Protein AF-A0A936AYU1-F1 (afdb_monomer)

Mean predicted aligned error: 20.22 Å

Foldseek 3Di:
DPPPPVVVVVVVVVVVVVVVVVVVVVVVVVVVVVVVVVVVVVVVVVVVVVVVVVVVVVVVVVVVVVVVVVVVVVVVVVVVVVVVVVVVVVVVVVVVVVVVVVPPDDDDDDDDDDDDDDDDDDDDDDDDDDDDDDDPDDQPPPDPAADDLPLAPPCDPVLQVLCVVVVNRALVSLLPDDPVVSCVSRVDDPVDDDDSVSSNVQSVLCSNCVLLPPQNLSVQPLDTSQLSVLCVVVVNRHLVSLLPDDPVVSVVSDDDPDPVSDDSVSSNVVSVVVVD

Structure (mmCIF, N/CA/C/O backbone):
data_AF-A0A936AYU1-F1
#
_entry.id   AF-A0A936AYU1-F1
#
loop_
_atom_site.group_PDB
_atom_site.id
_atom_site.type_symbol
_atom_site.label_atom_id
_atom_site.label_alt_id
_atom_site.label_comp_id
_atom_site.label_asym_id
_atom_site.label_entity_id
_atom_site.label_seq_id
_atom_site.pdbx_PDB_ins_code
_atom_site.Cartn_x
_atom_site.Cartn_y
_atom_site.Cartn_z
_atom_site.occupancy
_atom_site.B_iso_or_equiv
_atom_site.auth_seq_id
_atom_site.auth_comp_id
_atom_site.auth_asym_id
_atom_site.auth_atom_id
_atom_site.pdbx_PDB_model_num
ATOM 1 N N . MET A 1 1 ? 71.208 -7.125 -72.034 1.00 50.97 1 MET A N 1
ATOM 2 C CA . MET A 1 1 ? 70.791 -6.034 -71.130 1.00 50.97 1 MET A CA 1
ATOM 3 C C . MET A 1 1 ? 69.384 -6.343 -70.598 1.00 50.97 1 MET A C 1
ATOM 5 O O . MET A 1 1 ? 68.463 -5.585 -70.841 1.00 50.97 1 MET A O 1
ATOM 9 N N . ASN A 1 2 ? 69.196 -7.500 -69.935 1.00 55.00 2 ASN A N 1
ATOM 10 C CA . ASN A 1 2 ? 67.860 -8.035 -69.581 1.00 55.00 2 ASN A CA 1
ATOM 11 C C . ASN A 1 2 ? 67.685 -8.272 -68.066 1.00 55.00 2 ASN A C 1
ATOM 13 O O . ASN A 1 2 ? 66.661 -8.799 -67.644 1.00 55.00 2 ASN A O 1
ATOM 17 N N . PHE A 1 3 ? 68.682 -7.911 -67.250 1.00 54.81 3 PHE A N 1
ATOM 18 C CA . PHE A 1 3 ? 68.669 -8.143 -65.801 1.00 54.81 3 PHE A CA 1
ATOM 19 C C . PHE A 1 3 ? 67.906 -7.063 -65.011 1.00 54.81 3 PHE A C 1
ATOM 21 O O . PHE A 1 3 ? 67.448 -7.337 -63.906 1.00 54.81 3 PHE A O 1
ATOM 28 N N . ASP A 1 4 ? 67.696 -5.873 -65.582 1.00 62.50 4 ASP A N 1
ATOM 29 C CA . ASP A 1 4 ? 67.059 -4.755 -64.870 1.00 62.50 4 ASP A CA 1
ATOM 30 C C . ASP A 1 4 ? 65.535 -4.878 -64.746 1.00 62.50 4 ASP A C 1
ATOM 32 O O . ASP A 1 4 ? 64.972 -4.557 -63.702 1.00 62.50 4 ASP A O 1
ATOM 36 N N . LEU A 1 5 ? 64.840 -5.395 -65.766 1.00 58.84 5 LEU A N 1
ATOM 37 C CA . LEU A 1 5 ? 63.371 -5.416 -65.764 1.00 58.84 5 LEU A CA 1
ATOM 38 C C . LEU A 1 5 ? 62.795 -6.455 -64.784 1.00 58.84 5 LEU A C 1
ATOM 40 O O . LEU A 1 5 ? 61.779 -6.203 -64.143 1.00 58.84 5 LEU A O 1
ATOM 44 N N . VAL A 1 6 ? 63.457 -7.609 -64.639 1.00 61.44 6 VAL A N 1
ATOM 45 C CA . VAL A 1 6 ? 63.023 -8.692 -63.737 1.00 61.44 6 VAL A CA 1
ATOM 46 C C . VAL A 1 6 ? 63.316 -8.347 -62.272 1.00 61.44 6 VAL A C 1
ATOM 48 O O . VAL A 1 6 ? 62.468 -8.588 -61.413 1.00 61.44 6 VAL A O 1
ATOM 51 N N . SER A 1 7 ? 64.459 -7.712 -61.983 1.00 65.31 7 SER A N 1
ATOM 52 C CA . SER A 1 7 ? 64.781 -7.206 -60.638 1.00 65.31 7 SER A CA 1
ATOM 53 C C . SER A 1 7 ? 63.845 -6.077 -60.199 1.00 65.31 7 SER A C 1
ATOM 55 O O . SER A 1 7 ? 63.426 -6.048 -59.042 1.00 65.31 7 SER A O 1
ATOM 57 N N . LEU A 1 8 ? 63.448 -5.189 -61.118 1.00 61.31 8 LEU A N 1
ATOM 58 C CA . LEU A 1 8 ? 62.481 -4.122 -60.843 1.00 61.31 8 LEU A CA 1
ATOM 59 C C . LEU A 1 8 ? 61.082 -4.681 -60.510 1.00 61.31 8 LEU A C 1
ATOM 61 O O . LEU A 1 8 ? 60.430 -4.215 -59.577 1.00 61.31 8 LEU A O 1
ATOM 65 N N . LEU A 1 9 ? 60.639 -5.719 -61.230 1.00 61.41 9 LEU A N 1
ATOM 66 C CA . LEU A 1 9 ? 59.344 -6.380 -61.011 1.00 61.41 9 LEU A CA 1
ATOM 67 C C . LEU A 1 9 ? 59.313 -7.197 -59.704 1.00 61.41 9 LEU A C 1
ATOM 69 O O . LEU A 1 9 ? 58.321 -7.155 -58.975 1.00 61.41 9 LEU A O 1
ATOM 73 N N . MET A 1 10 ? 60.415 -7.874 -59.360 1.00 68.69 10 MET A N 1
ATOM 74 C CA . MET A 1 10 ? 60.600 -8.554 -58.066 1.00 68.69 10 MET A CA 1
ATOM 75 C C . MET A 1 10 ? 60.639 -7.565 -56.882 1.00 68.69 10 MET A C 1
ATOM 77 O O . MET A 1 10 ? 60.040 -7.824 -55.833 1.00 68.69 10 MET A O 1
ATOM 81 N N . GLY A 1 11 ? 61.285 -6.405 -57.046 1.00 67.88 11 GLY A N 1
ATOM 82 C CA . GLY A 1 11 ? 61.324 -5.343 -56.032 1.00 67.88 11 GLY A CA 1
ATOM 83 C C . GLY A 1 11 ? 59.953 -4.710 -55.763 1.00 67.88 11 GLY A C 1
ATOM 84 O O . GLY A 1 11 ? 59.590 -4.462 -54.614 1.00 67.88 11 GLY A O 1
ATOM 85 N N . LEU A 1 12 ? 59.140 -4.519 -56.807 1.00 71.44 12 LEU A N 1
ATOM 86 C CA . LEU A 1 12 ? 57.765 -4.025 -56.665 1.00 71.44 12 LEU A CA 1
ATOM 87 C C . LEU A 1 12 ? 56.849 -5.037 -55.958 1.00 71.44 12 LEU A C 1
ATOM 89 O O . LEU A 1 12 ? 56.082 -4.652 -55.075 1.00 71.44 12 LEU A O 1
ATOM 93 N N . GLY A 1 13 ? 56.954 -6.330 -56.286 1.00 75.62 13 GLY A N 1
ATOM 94 C CA . GLY A 1 13 ? 56.153 -7.383 -55.644 1.00 75.62 13 GLY A CA 1
ATOM 95 C C . GLY A 1 13 ? 56.440 -7.538 -54.147 1.00 75.62 13 GLY A C 1
ATOM 96 O O . GLY A 1 13 ? 55.520 -7.661 -53.337 1.00 75.62 13 GLY A O 1
ATOM 97 N N . THR A 1 14 ? 57.715 -7.465 -53.761 1.00 75.88 14 THR A N 1
ATOM 98 C CA . THR A 1 14 ? 58.137 -7.510 -52.351 1.00 75.88 14 THR A CA 1
ATOM 99 C C . THR A 1 14 ? 57.714 -6.259 -51.578 1.00 75.88 14 THR A C 1
ATOM 101 O O . THR A 1 14 ? 57.231 -6.381 -50.452 1.00 75.88 14 THR A O 1
ATOM 104 N N . GLY A 1 15 ? 57.784 -5.073 -52.192 1.00 78.81 15 GLY A N 1
ATOM 105 C CA . GLY A 1 15 ? 57.279 -3.828 -51.603 1.00 78.81 15 GLY A CA 1
ATOM 106 C C . GLY A 1 15 ? 55.777 -3.862 -51.296 1.00 78.81 15 GLY A C 1
ATOM 107 O O . GLY A 1 15 ? 55.367 -3.494 -50.195 1.00 78.81 15 GLY A O 1
ATOM 108 N N . VAL A 1 16 ? 54.954 -4.371 -52.221 1.00 82.44 16 VAL A N 1
ATOM 109 C CA . VAL A 1 16 ? 53.498 -4.517 -52.017 1.00 82.44 16 VAL A CA 1
ATOM 110 C C . VAL A 1 16 ? 53.182 -5.519 -50.903 1.00 82.44 16 VAL A C 1
ATOM 112 O O . VAL A 1 16 ? 52.290 -5.277 -50.090 1.00 82.44 16 VAL A O 1
ATOM 115 N N . LEU A 1 17 ? 53.935 -6.619 -50.815 1.00 81.31 17 LEU A N 1
ATOM 116 C CA . LEU A 1 17 ? 53.738 -7.638 -49.783 1.00 81.31 17 LEU A CA 1
ATOM 117 C C . LEU A 1 17 ? 54.108 -7.115 -48.386 1.00 81.31 17 LEU A C 1
ATOM 119 O O . LEU A 1 17 ? 53.362 -7.328 -47.433 1.00 81.31 17 LEU A O 1
ATOM 123 N N . ILE A 1 18 ? 55.200 -6.351 -48.275 1.00 84.06 18 ILE A N 1
ATOM 124 C CA . ILE A 1 18 ? 55.574 -5.648 -47.039 1.00 84.06 18 ILE A CA 1
ATOM 125 C C . ILE A 1 18 ? 54.495 -4.630 -46.657 1.00 84.06 18 ILE A C 1
ATOM 127 O O . ILE A 1 18 ? 54.112 -4.562 -45.490 1.00 84.06 18 ILE A O 1
ATOM 131 N N . MET A 1 19 ? 53.947 -3.879 -47.620 1.00 83.19 19 MET A N 1
ATOM 132 C CA . MET A 1 19 ? 52.880 -2.915 -47.343 1.00 83.19 19 MET A CA 1
ATOM 133 C C . MET A 1 19 ? 51.590 -3.595 -46.866 1.00 83.19 19 MET A C 1
ATOM 135 O O . MET A 1 19 ? 50.966 -3.108 -45.929 1.00 83.19 19 MET A O 1
ATOM 139 N N . LEU A 1 20 ? 51.217 -4.742 -47.443 1.00 82.88 20 LEU A N 1
ATOM 140 C CA . LEU A 1 20 ? 50.081 -5.550 -46.984 1.00 82.88 20 LEU A CA 1
ATOM 141 C C . LEU A 1 20 ? 50.303 -6.111 -45.574 1.00 82.88 20 LEU A C 1
ATOM 143 O O . LEU A 1 20 ? 49.387 -6.084 -44.752 1.00 82.88 20 LEU A O 1
ATOM 147 N N . VAL A 1 21 ? 51.512 -6.575 -45.254 1.00 84.25 21 VAL A N 1
ATOM 148 C CA . VAL A 1 21 ? 51.860 -7.035 -43.899 1.00 84.25 21 VAL A CA 1
ATOM 149 C C . VAL A 1 21 ? 51.824 -5.878 -42.898 1.00 84.25 21 VAL A C 1
ATOM 151 O O . VAL A 1 21 ? 51.235 -6.017 -41.831 1.00 84.25 21 VAL A O 1
ATOM 154 N N . LEU A 1 22 ? 52.370 -4.709 -43.240 1.00 81.38 22 LEU A N 1
ATOM 155 C CA . LEU A 1 22 ? 52.315 -3.518 -42.384 1.00 81.38 22 LEU A CA 1
ATOM 156 C C . LEU A 1 22 ? 50.883 -3.000 -42.216 1.00 81.38 22 LEU A C 1
ATOM 158 O O . LEU A 1 22 ? 50.500 -2.605 -41.117 1.00 81.38 22 LEU A O 1
ATOM 162 N N . PHE A 1 23 ? 50.073 -3.044 -43.274 1.00 82.56 23 PHE A N 1
ATOM 163 C CA . PHE A 1 23 ? 48.669 -2.644 -43.237 1.00 82.56 23 PHE A CA 1
ATOM 164 C C . PHE A 1 23 ? 47.829 -3.598 -42.381 1.00 82.56 23 PHE A C 1
ATOM 166 O O . PHE A 1 23 ? 47.050 -3.147 -41.545 1.00 82.56 23 PHE A O 1
ATOM 173 N N . THR A 1 24 ? 48.012 -4.914 -42.523 1.00 82.50 24 THR A N 1
ATOM 174 C CA . THR A 1 24 ? 47.323 -5.907 -41.679 1.00 82.50 24 THR A CA 1
ATOM 175 C C . THR A 1 24 ? 47.809 -5.876 -40.228 1.00 82.50 24 THR A C 1
ATOM 177 O O . THR A 1 24 ? 46.995 -6.007 -39.314 1.00 82.50 24 THR A O 1
ATOM 180 N N . TRP A 1 25 ? 49.096 -5.613 -39.989 1.00 79.94 25 TRP A N 1
ATOM 181 C CA . TRP A 1 25 ? 49.652 -5.405 -38.650 1.00 79.94 25 TRP A CA 1
ATOM 182 C C . TRP A 1 25 ? 49.102 -4.132 -37.989 1.00 79.94 25 TRP A C 1
ATOM 184 O O . TRP A 1 25 ? 48.643 -4.180 -36.847 1.00 79.94 25 TRP A O 1
ATOM 194 N N . SER A 1 26 ? 49.054 -3.020 -38.728 1.00 84.56 26 SER A N 1
ATOM 195 C CA . SER A 1 26 ? 48.487 -1.743 -38.277 1.00 84.56 26 SER A CA 1
ATOM 196 C C . SER A 1 26 ? 46.992 -1.864 -37.967 1.00 84.56 26 SER A C 1
ATOM 198 O O . SER A 1 26 ? 46.552 -1.506 -36.874 1.00 84.56 26 SER A O 1
ATOM 200 N N . ARG A 1 27 ? 46.214 -2.466 -38.875 1.00 80.62 27 ARG A N 1
ATOM 201 C CA . ARG A 1 27 ? 44.775 -2.698 -38.692 1.00 80.62 27 ARG A CA 1
ATOM 202 C C . ARG A 1 27 ? 44.486 -3.651 -37.527 1.00 80.62 27 ARG A C 1
ATOM 204 O O . ARG A 1 27 ? 43.567 -3.411 -36.751 1.00 80.62 27 ARG A O 1
ATOM 211 N N . GLY A 1 28 ? 45.308 -4.686 -37.346 1.00 82.38 28 GLY A N 1
ATOM 212 C CA . GLY A 1 28 ? 45.242 -5.573 -36.183 1.00 82.38 28 GLY A CA 1
ATOM 213 C C . GLY A 1 28 ? 45.562 -4.869 -34.858 1.00 82.38 28 GLY A C 1
ATOM 214 O O . GLY A 1 28 ? 44.970 -5.202 -33.834 1.00 82.38 28 GLY A O 1
ATOM 215 N N . GLY A 1 29 ? 46.458 -3.877 -34.865 1.00 84.31 29 GLY A N 1
ATOM 216 C CA . GLY A 1 29 ? 46.758 -3.038 -33.702 1.00 84.31 29 GLY A CA 1
ATOM 217 C C . GLY A 1 29 ? 45.565 -2.193 -33.247 1.00 84.31 29 GLY A C 1
ATOM 218 O O . GLY A 1 29 ? 45.266 -2.162 -32.055 1.00 84.31 29 GLY A O 1
ATOM 219 N N . ILE A 1 30 ? 44.838 -1.590 -34.193 1.00 82.31 30 ILE A N 1
ATOM 220 C CA . ILE A 1 30 ? 43.638 -0.782 -33.912 1.00 82.31 30 ILE A CA 1
ATOM 221 C C . ILE A 1 30 ? 42.546 -1.644 -33.264 1.00 82.31 30 ILE A C 1
ATOM 223 O O . ILE A 1 30 ? 42.049 -1.306 -32.193 1.00 82.31 30 ILE A O 1
ATOM 227 N N . HIS A 1 31 ? 42.253 -2.820 -33.827 1.00 82.38 31 HIS A N 1
ATOM 228 C CA . HIS A 1 31 ? 41.257 -3.732 -33.252 1.00 82.38 31 HIS A CA 1
ATOM 229 C C . HIS A 1 31 ? 41.651 -4.278 -31.871 1.00 82.38 31 HIS A C 1
ATOM 231 O O . HIS A 1 31 ? 40.791 -4.524 -31.026 1.00 82.38 31 HIS A O 1
ATOM 237 N N . ARG A 1 32 ? 42.952 -4.464 -31.603 1.00 85.56 32 ARG A N 1
ATOM 238 C CA . ARG A 1 32 ? 43.433 -4.837 -30.262 1.00 85.56 32 ARG A CA 1
ATOM 239 C C . ARG A 1 32 ? 43.224 -3.709 -29.254 1.00 85.56 32 ARG A C 1
ATOM 241 O O . ARG A 1 32 ? 42.843 -4.009 -28.126 1.00 85.56 32 ARG A O 1
ATOM 248 N N . ALA A 1 33 ? 43.432 -2.455 -29.656 1.00 87.25 33 ALA A N 1
ATOM 249 C CA . ALA A 1 33 ? 43.183 -1.290 -28.809 1.00 87.25 33 ALA A CA 1
ATOM 250 C C . ALA A 1 33 ? 41.685 -1.128 -28.496 1.00 87.25 33 ALA A C 1
ATOM 252 O O . ALA A 1 33 ? 41.320 -0.984 -27.333 1.00 87.25 33 ALA A O 1
ATOM 253 N N . GLU A 1 34 ? 40.810 -1.265 -29.497 1.00 90.19 34 GLU A N 1
ATOM 254 C CA . GLU A 1 34 ? 39.349 -1.267 -29.310 1.00 90.19 34 GLU A CA 1
ATOM 255 C C . GLU A 1 34 ? 38.899 -2.398 -28.371 1.00 90.19 34 GLU A C 1
ATOM 257 O O . GLU A 1 34 ? 38.141 -2.177 -27.428 1.00 90.19 34 GLU A O 1
ATOM 262 N N . ALA A 1 35 ? 39.426 -3.612 -28.560 1.00 89.75 35 ALA A N 1
ATOM 263 C CA . ALA A 1 35 ? 39.117 -4.748 -27.694 1.00 89.75 35 ALA A CA 1
ATOM 264 C C . ALA A 1 35 ? 39.676 -4.595 -26.267 1.00 89.75 35 ALA A C 1
ATOM 266 O O . ALA A 1 35 ? 39.177 -5.235 -25.343 1.00 89.75 35 ALA A O 1
ATOM 267 N N . GLN A 1 36 ? 40.736 -3.809 -26.064 1.00 92.81 36 GLN A N 1
ATOM 268 C CA . GLN A 1 36 ? 41.223 -3.451 -24.729 1.00 92.81 36 GLN A CA 1
ATOM 269 C C . GLN A 1 36 ? 40.338 -2.382 -24.085 1.00 92.81 36 GLN A C 1
ATOM 271 O O . GLN A 1 36 ? 40.002 -2.523 -22.912 1.00 92.81 36 GLN A O 1
ATOM 276 N N . ALA A 1 37 ? 39.901 -1.380 -24.851 1.00 92.81 37 ALA A N 1
ATOM 277 C CA . ALA A 1 37 ? 38.990 -0.340 -24.381 1.00 92.81 37 ALA A CA 1
ATOM 278 C C . ALA A 1 37 ? 37.644 -0.930 -23.933 1.00 92.81 37 ALA A C 1
ATOM 280 O O . ALA A 1 37 ? 37.240 -0.724 -22.792 1.00 92.81 37 ALA A O 1
ATOM 281 N N . LEU A 1 38 ? 37.017 -1.769 -24.767 1.00 93.38 38 LEU A N 1
ATOM 282 C CA . LEU A 1 38 ? 35.758 -2.448 -24.433 1.00 93.38 38 LEU A CA 1
ATOM 283 C C . LEU A 1 38 ? 35.891 -3.374 -23.216 1.00 93.38 38 LEU A C 1
ATOM 285 O O . LEU A 1 38 ? 34.980 -3.462 -22.395 1.00 93.38 38 LEU A O 1
ATOM 289 N N . ARG A 1 39 ? 37.032 -4.060 -23.058 1.00 94.88 39 ARG A N 1
ATOM 290 C CA . ARG A 1 39 ? 37.307 -4.850 -21.845 1.00 94.88 39 ARG A CA 1
ATOM 291 C C . ARG A 1 39 ? 37.451 -3.965 -20.608 1.00 94.88 39 ARG A C 1
ATOM 293 O O . ARG A 1 39 ? 37.003 -4.368 -19.540 1.00 94.88 39 ARG A O 1
ATOM 300 N N . GLY A 1 40 ? 38.057 -2.788 -20.751 1.00 95.00 40 GLY A N 1
ATOM 301 C CA . GLY A 1 40 ? 38.151 -1.790 -19.688 1.00 95.00 40 GLY A CA 1
ATOM 302 C C . GLY A 1 40 ? 36.778 -1.276 -19.259 1.00 95.00 40 GLY A C 1
ATOM 303 O O . GLY A 1 40 ? 36.480 -1.270 -18.067 1.00 95.00 40 GLY A O 1
ATOM 304 N N . GLU A 1 41 ? 35.914 -0.930 -20.215 1.00 95.88 41 GLU A N 1
ATOM 305 C CA . GLU A 1 41 ? 34.531 -0.523 -19.939 1.00 95.88 41 GLU A CA 1
ATOM 306 C C . GLU A 1 41 ? 33.728 -1.645 -19.273 1.00 95.88 41 GLU A C 1
ATOM 308 O O . GLU A 1 41 ? 33.065 -1.407 -18.265 1.00 95.88 41 GLU A O 1
ATOM 313 N N . LEU A 1 42 ? 33.838 -2.886 -19.766 1.00 94.81 42 LEU A N 1
ATOM 314 C CA . LEU A 1 42 ? 33.174 -4.037 -19.152 1.00 94.81 42 LEU A CA 1
ATOM 315 C C . LEU A 1 42 ? 33.641 -4.252 -17.706 1.00 94.81 42 LEU A C 1
ATOM 317 O O . LEU A 1 42 ? 32.813 -4.470 -16.825 1.00 94.81 42 LEU A O 1
ATOM 321 N N . ALA A 1 43 ? 34.948 -4.158 -17.447 1.00 96.25 43 ALA A N 1
ATOM 322 C CA . ALA A 1 43 ? 35.500 -4.274 -16.100 1.00 96.25 43 ALA A CA 1
ATOM 323 C C . ALA A 1 43 ? 35.007 -3.143 -15.180 1.00 96.25 43 ALA A C 1
ATOM 325 O O . ALA A 1 43 ? 34.662 -3.400 -14.028 1.00 96.25 43 ALA A O 1
ATOM 326 N N . ALA A 1 44 ? 34.910 -1.909 -15.686 1.00 95.44 44 ALA A N 1
ATOM 327 C CA . ALA A 1 44 ? 34.380 -0.773 -14.933 1.00 95.44 44 ALA A CA 1
ATOM 328 C C . ALA A 1 44 ? 32.888 -0.949 -14.596 1.00 95.44 44 ALA A C 1
ATOM 330 O O . ALA A 1 44 ? 32.477 -0.719 -13.457 1.00 95.44 44 ALA A O 1
ATOM 331 N N . VAL A 1 45 ? 32.081 -1.418 -15.553 1.00 96.69 45 VAL A N 1
ATOM 332 C CA . VAL A 1 45 ? 30.659 -1.727 -15.333 1.00 96.69 45 VAL A CA 1
ATOM 333 C C . VAL A 1 45 ? 30.499 -2.861 -14.322 1.00 96.69 45 VAL A C 1
ATOM 335 O O . VAL A 1 45 ? 29.675 -2.754 -13.415 1.00 96.69 45 VAL A O 1
ATOM 338 N N . GLN A 1 46 ? 31.307 -3.920 -14.420 1.00 96.44 46 GLN A N 1
ATOM 339 C CA . GLN A 1 46 ? 31.295 -5.025 -13.458 1.00 96.44 46 GLN A CA 1
ATOM 340 C C . GLN A 1 46 ? 31.691 -4.570 -12.051 1.00 96.44 46 GLN A C 1
ATOM 342 O O . GLN A 1 46 ? 31.039 -4.960 -11.085 1.00 96.44 46 GLN A O 1
ATOM 347 N N . ALA A 1 47 ? 32.703 -3.709 -11.924 1.00 96.31 47 ALA 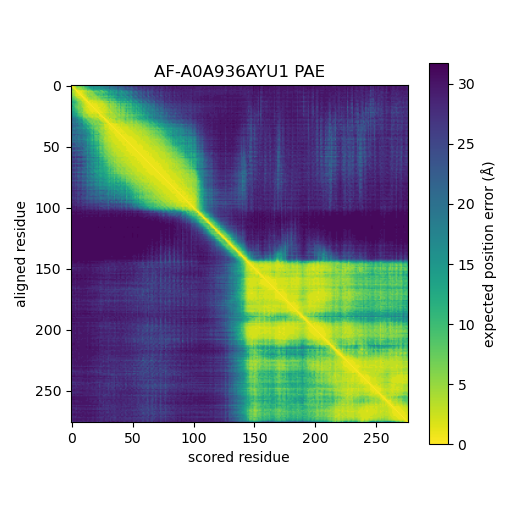A N 1
ATOM 348 C CA . ALA A 1 47 ? 33.097 -3.134 -10.642 1.00 96.31 47 ALA A CA 1
ATOM 349 C C . ALA A 1 47 ? 31.975 -2.273 -10.038 1.00 96.31 47 ALA A C 1
ATOM 351 O O . ALA A 1 47 ? 31.655 -2.422 -8.860 1.00 96.31 47 ALA A O 1
ATOM 352 N N . SER A 1 48 ? 31.317 -1.435 -10.849 1.00 96.62 48 SER A N 1
ATOM 353 C CA . SER A 1 48 ? 30.165 -0.641 -10.404 1.00 96.62 48 SER A CA 1
ATOM 354 C C . SER A 1 48 ? 28.987 -1.522 -9.977 1.00 96.62 48 SER A C 1
ATOM 356 O O . SER A 1 48 ? 28.363 -1.262 -8.949 1.00 96.62 48 SER A O 1
ATOM 358 N N . ALA A 1 49 ? 28.696 -2.592 -10.721 1.00 93.50 49 ALA A N 1
ATOM 359 C CA . ALA A 1 49 ? 27.651 -3.546 -10.365 1.00 93.50 49 ALA A CA 1
ATOM 360 C C . ALA A 1 49 ? 27.973 -4.282 -9.054 1.00 93.50 49 ALA A C 1
ATOM 362 O O . ALA A 1 49 ? 27.107 -4.396 -8.189 1.00 93.50 49 ALA A O 1
ATOM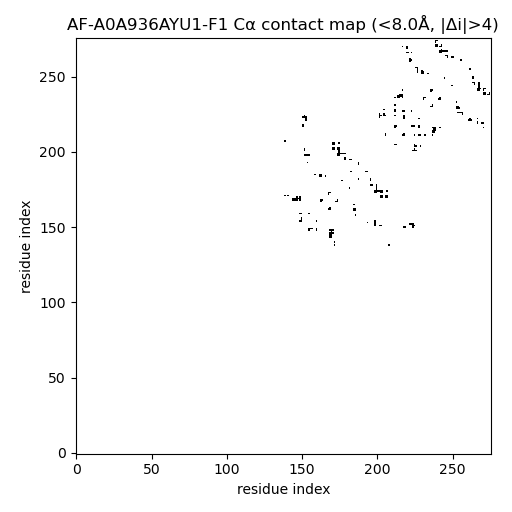 363 N N . ALA A 1 50 ? 29.222 -4.718 -8.867 1.00 95.81 50 ALA A N 1
ATOM 364 C CA . ALA A 1 50 ? 29.674 -5.350 -7.630 1.00 95.81 50 ALA A CA 1
ATOM 365 C C . ALA A 1 50 ? 29.588 -4.393 -6.431 1.00 95.81 50 ALA A C 1
ATOM 367 O O . ALA A 1 50 ? 29.147 -4.799 -5.356 1.00 95.81 50 ALA A O 1
ATOM 368 N N . GLN A 1 51 ? 29.941 -3.118 -6.620 1.00 96.88 51 GLN A N 1
ATOM 369 C CA . GLN A 1 51 ? 29.798 -2.093 -5.588 1.00 96.88 51 GLN A CA 1
ATOM 370 C C . GLN A 1 51 ? 28.328 -1.885 -5.208 1.00 96.88 51 GLN A C 1
ATOM 372 O O . GLN A 1 51 ? 27.993 -1.953 -4.028 1.00 96.88 51 GLN A O 1
ATOM 377 N N . LYS A 1 52 ? 27.435 -1.714 -6.191 1.00 94.25 52 LYS A N 1
ATOM 378 C CA . LYS A 1 52 ? 25.990 -1.587 -5.937 1.00 94.25 52 LYS A CA 1
ATOM 379 C C . LYS A 1 52 ? 25.426 -2.815 -5.226 1.00 94.25 52 LYS A C 1
ATOM 381 O O . LYS A 1 52 ? 24.603 -2.674 -4.328 1.00 94.25 52 LYS A O 1
ATOM 386 N N . GLN A 1 53 ? 25.890 -4.012 -5.585 1.00 95.88 53 GLN A N 1
ATOM 387 C CA . GLN A 1 53 ? 25.493 -5.239 -4.901 1.00 95.88 53 GLN A CA 1
ATOM 388 C C . GLN A 1 53 ? 25.971 -5.256 -3.442 1.00 95.88 53 GLN A C 1
ATOM 390 O O . GLN A 1 53 ? 25.219 -5.655 -2.556 1.00 95.88 53 GLN A O 1
ATOM 395 N N . ALA A 1 54 ? 27.199 -4.813 -3.167 1.00 96.50 54 ALA A N 1
ATOM 396 C CA . ALA A 1 54 ? 27.728 -4.725 -1.807 1.00 96.50 54 ALA A CA 1
ATOM 397 C C . ALA A 1 54 ? 26.978 -3.681 -0.957 1.00 96.50 54 ALA A C 1
ATOM 399 O O . ALA A 1 54 ? 26.653 -3.946 0.203 1.00 96.50 54 ALA A O 1
ATOM 400 N N . GLU A 1 55 ? 26.649 -2.526 -1.540 1.00 97.00 55 GLU A N 1
ATOM 401 C CA . GLU A 1 55 ? 25.828 -1.489 -0.907 1.00 97.00 55 GLU A CA 1
ATOM 402 C C . GLU A 1 55 ? 24.422 -2.016 -0.589 1.00 97.00 55 GLU A C 1
ATOM 404 O O . GLU A 1 55 ? 23.971 -1.902 0.551 1.00 97.00 55 GLU A O 1
ATOM 409 N N . ALA A 1 56 ? 23.766 -2.676 -1.549 1.00 93.88 56 ALA A N 1
ATOM 410 C CA . ALA A 1 56 ? 22.456 -3.294 -1.351 1.00 93.88 56 ALA A CA 1
ATOM 411 C C . ALA A 1 56 ? 22.483 -4.376 -0.257 1.00 93.88 56 ALA A C 1
ATOM 413 O O . ALA A 1 56 ? 21.608 -4.407 0.609 1.00 93.88 56 ALA A O 1
ATOM 414 N N . ASN A 1 57 ? 23.514 -5.226 -0.232 1.00 96.81 57 ASN A N 1
ATOM 415 C CA . ASN A 1 57 ? 23.680 -6.238 0.814 1.00 96.81 57 ASN A CA 1
ATOM 416 C C . ASN A 1 57 ? 23.867 -5.596 2.201 1.00 96.81 57 ASN A C 1
ATOM 418 O O . ASN A 1 57 ? 23.307 -6.072 3.190 1.00 96.81 57 ASN A O 1
ATOM 422 N N . THR A 1 58 ? 24.612 -4.491 2.276 1.00 97.94 58 THR A N 1
ATOM 423 C CA . THR A 1 58 ? 24.809 -3.732 3.521 1.00 97.94 58 THR A CA 1
ATOM 424 C C . THR A 1 58 ? 23.496 -3.107 3.999 1.00 97.94 58 THR A C 1
ATOM 426 O O . THR A 1 58 ? 23.161 -3.209 5.179 1.00 97.94 58 THR A O 1
ATOM 429 N N . GLN A 1 59 ? 22.710 -2.521 3.089 1.00 96.81 59 GLN A N 1
ATOM 430 C CA . GLN A 1 59 ? 21.377 -1.989 3.398 1.00 96.81 59 GLN A CA 1
ATOM 431 C C . GLN A 1 59 ? 20.432 -3.086 3.893 1.00 96.81 59 GLN A C 1
ATOM 433 O O . GLN A 1 59 ? 19.739 -2.888 4.889 1.00 96.81 59 GLN A O 1
ATOM 438 N N . MET A 1 60 ? 20.444 -4.260 3.257 1.00 95.56 60 MET A N 1
ATOM 439 C CA . MET A 1 60 ? 19.620 -5.394 3.673 1.00 95.56 60 MET A CA 1
ATOM 440 C C . MET A 1 60 ? 19.983 -5.859 5.086 1.00 95.56 60 MET A C 1
ATOM 442 O O . MET A 1 60 ? 19.096 -6.039 5.917 1.00 95.56 60 MET A O 1
ATOM 446 N N . SER A 1 61 ? 21.278 -5.975 5.396 1.00 96.88 61 SER A N 1
ATOM 447 C CA . SER A 1 61 ? 21.736 -6.299 6.753 1.00 96.88 61 SER A CA 1
ATOM 448 C C . SER A 1 61 ? 21.320 -5.232 7.770 1.00 96.88 61 SER A C 1
ATOM 450 O O . SER A 1 61 ? 20.959 -5.575 8.896 1.00 96.88 61 SER A O 1
ATOM 452 N N . HIS A 1 62 ? 21.353 -3.951 7.393 1.00 97.62 62 HIS A N 1
ATOM 453 C CA . HIS A 1 62 ? 20.923 -2.861 8.266 1.00 97.62 62 HIS A CA 1
ATOM 454 C C . HIS A 1 62 ? 19.417 -2.922 8.554 1.00 97.62 62 HIS A C 1
ATOM 456 O O . HIS A 1 62 ? 19.016 -2.884 9.716 1.00 97.62 62 HIS A O 1
ATOM 462 N N . LEU A 1 63 ? 18.589 -3.083 7.517 1.00 96.19 63 LEU A N 1
ATOM 463 C CA . LEU A 1 63 ? 17.136 -3.220 7.649 1.00 96.19 63 LEU A CA 1
ATOM 464 C C . LEU A 1 63 ? 16.755 -4.460 8.465 1.00 96.19 63 LEU A C 1
ATOM 466 O O . LEU A 1 63 ? 15.884 -4.386 9.327 1.00 96.19 63 LEU A O 1
ATOM 470 N N . GLN A 1 64 ? 17.441 -5.585 8.261 1.00 95.88 64 GLN A N 1
ATOM 471 C CA . GLN A 1 64 ? 17.248 -6.783 9.081 1.00 95.88 64 GLN A CA 1
ATOM 472 C C . GLN A 1 64 ? 17.570 -6.525 10.559 1.00 95.88 64 GLN A C 1
ATOM 474 O O . GLN A 1 64 ? 16.826 -6.971 11.433 1.00 95.88 64 GLN A O 1
ATOM 479 N N . GLY A 1 65 ? 18.625 -5.756 10.848 1.00 97.62 65 GLY A N 1
ATOM 480 C CA . GLY A 1 65 ? 18.941 -5.306 12.205 1.00 97.62 65 GLY A CA 1
ATOM 481 C C . GLY A 1 65 ? 17.839 -4.435 12.814 1.00 97.62 65 GLY A C 1
ATOM 482 O O . GLY A 1 65 ? 17.437 -4.670 13.951 1.00 97.62 65 GLY A O 1
ATOM 483 N N . GLN A 1 66 ? 17.291 -3.487 12.046 1.00 96.88 66 GLN A N 1
ATOM 484 C CA . GLN A 1 66 ? 16.172 -2.645 12.489 1.00 96.88 66 GLN A CA 1
ATOM 485 C C . GLN A 1 66 ? 14.913 -3.467 12.797 1.00 96.88 66 GLN A C 1
ATOM 487 O O . GLN A 1 66 ? 14.236 -3.203 13.789 1.00 96.88 66 GLN A O 1
ATOM 492 N N . VAL A 1 67 ? 14.611 -4.486 11.985 1.00 96.75 67 VAL A N 1
ATOM 493 C CA . VAL A 1 67 ? 13.490 -5.408 12.234 1.00 96.75 67 VAL A CA 1
ATOM 494 C C . VAL A 1 67 ? 13.725 -6.227 13.504 1.00 96.75 67 VAL A C 1
ATOM 496 O O . VAL A 1 67 ? 12.818 -6.352 14.324 1.00 96.75 67 VAL A O 1
ATOM 499 N N . ALA A 1 68 ? 14.936 -6.753 13.710 1.00 95.38 68 ALA A N 1
ATOM 500 C CA . ALA A 1 68 ? 15.276 -7.489 14.927 1.00 95.38 68 ALA A CA 1
ATOM 501 C C . ALA A 1 68 ? 15.150 -6.608 16.182 1.00 95.38 68 ALA A C 1
ATOM 503 O O . ALA A 1 68 ? 14.583 -7.037 17.187 1.00 95.38 68 ALA A O 1
ATOM 504 N N . GLU A 1 69 ? 15.609 -5.357 16.110 1.00 96.56 69 GLU A N 1
ATOM 505 C CA . GLU A 1 69 ? 15.472 -4.392 17.200 1.00 96.56 69 GLU A CA 1
ATOM 506 C C . GLU A 1 69 ? 14.003 -4.032 17.468 1.00 96.56 69 GLU A C 1
ATOM 508 O O . GLU A 1 69 ? 13.568 -4.020 18.622 1.00 96.56 69 GLU A O 1
ATOM 513 N N . ALA A 1 70 ? 13.214 -3.782 16.419 1.00 92.19 70 ALA A N 1
ATOM 514 C CA . ALA A 1 70 ? 11.783 -3.515 16.542 1.00 92.19 70 ALA A CA 1
ATOM 515 C C . ALA A 1 70 ? 11.045 -4.693 17.194 1.00 92.19 70 ALA A C 1
ATOM 517 O O . ALA A 1 70 ? 10.254 -4.480 18.111 1.00 92.19 70 ALA A O 1
ATOM 518 N N . ASN A 1 71 ? 11.365 -5.928 16.802 1.00 95.38 71 ASN A N 1
ATOM 519 C CA . ASN A 1 71 ? 10.812 -7.132 17.422 1.00 95.38 71 ASN A CA 1
ATOM 520 C C . ASN A 1 71 ? 11.201 -7.244 18.903 1.00 95.38 71 ASN A C 1
ATOM 522 O O . ASN A 1 71 ? 10.357 -7.579 19.733 1.00 95.38 71 ASN A O 1
ATOM 526 N N . GLY A 1 72 ? 12.442 -6.896 19.258 1.00 97.19 72 GLY A N 1
ATOM 527 C CA . GLY A 1 72 ? 12.873 -6.804 20.654 1.00 97.19 72 GLY A CA 1
ATOM 528 C C . GLY A 1 72 ? 12.051 -5.788 21.454 1.00 97.19 72 GLY A C 1
ATOM 529 O O . GLY A 1 72 ? 11.550 -6.110 22.529 1.00 97.19 72 GLY A O 1
ATOM 530 N N . ARG A 1 73 ? 11.830 -4.584 20.908 1.00 97.44 73 ARG A N 1
ATOM 531 C CA . ARG A 1 73 ? 10.983 -3.554 21.541 1.00 97.44 73 ARG A CA 1
ATOM 532 C C . ARG A 1 73 ? 9.537 -4.018 21.703 1.00 97.44 73 ARG A C 1
ATOM 534 O O . ARG A 1 73 ? 8.961 -3.813 22.767 1.00 97.44 73 ARG A O 1
ATOM 541 N N . ILE A 1 74 ? 8.968 -4.665 20.684 1.00 96.50 74 ILE A N 1
ATOM 542 C CA . ILE A 1 74 ? 7.619 -5.242 20.739 1.00 96.50 74 ILE A CA 1
ATOM 543 C C . ILE A 1 74 ? 7.532 -6.277 21.864 1.00 96.50 74 ILE A C 1
ATOM 545 O O . ILE A 1 74 ? 6.582 -6.232 22.641 1.00 96.50 74 ILE A O 1
ATOM 549 N N . SER A 1 75 ? 8.521 -7.164 21.999 1.00 95.06 75 SER A N 1
ATOM 550 C CA . SER A 1 75 ? 8.558 -8.158 23.079 1.00 95.06 75 SER A CA 1
ATOM 551 C C . SER A 1 75 ? 8.618 -7.507 24.463 1.00 95.06 75 SER A C 1
ATOM 553 O O . SER A 1 75 ? 7.904 -7.928 25.371 1.00 95.06 75 SER A O 1
ATOM 555 N N . THR A 1 76 ? 9.438 -6.467 24.634 1.00 96.75 76 THR A N 1
ATOM 556 C CA . THR A 1 76 ? 9.527 -5.726 25.901 1.00 96.75 76 THR A CA 1
ATOM 557 C C . THR A 1 76 ? 8.210 -5.032 26.237 1.00 96.75 76 THR A C 1
ATOM 559 O O . THR A 1 76 ? 7.754 -5.114 27.374 1.00 96.75 76 THR A O 1
ATOM 562 N N . LEU A 1 77 ? 7.571 -4.386 25.257 1.00 95.50 77 LEU A N 1
ATOM 563 C CA . LEU A 1 77 ? 6.272 -3.738 25.448 1.00 95.50 77 LEU A CA 1
ATOM 564 C C . LEU A 1 77 ? 5.175 -4.744 25.811 1.00 95.50 77 LEU A C 1
ATOM 566 O O . LEU A 1 77 ? 4.348 -4.439 26.662 1.00 95.50 77 LEU A O 1
ATOM 570 N N . HIS A 1 78 ? 5.184 -5.944 25.221 1.00 96.31 78 HIS A N 1
ATOM 571 C CA . HIS A 1 78 ? 4.250 -7.007 25.604 1.00 96.31 78 HIS A CA 1
ATOM 572 C C . HIS A 1 78 ? 4.444 -7.434 27.061 1.00 96.31 78 HIS A C 1
ATOM 574 O O . HIS A 1 78 ? 3.464 -7.504 27.795 1.00 96.31 78 HIS A O 1
ATOM 580 N N . SER A 1 79 ? 5.691 -7.640 27.498 1.00 96.00 79 SER A N 1
ATOM 581 C CA . SER A 1 79 ? 5.997 -7.966 28.899 1.00 96.00 79 SER A CA 1
ATOM 582 C C . SER A 1 79 ? 5.517 -6.869 29.860 1.00 96.00 79 SER A C 1
ATOM 584 O O . SER A 1 79 ? 4.849 -7.151 30.851 1.00 96.00 79 SER A O 1
ATOM 586 N N . GLN A 1 80 ? 5.764 -5.597 29.526 1.00 95.38 80 GLN A N 1
ATOM 587 C CA . GLN A 1 80 ? 5.286 -4.460 30.323 1.00 95.38 80 GLN A CA 1
ATOM 588 C C . GLN A 1 80 ? 3.756 -4.375 30.370 1.00 95.38 80 GLN A C 1
ATOM 590 O O . GLN A 1 80 ? 3.193 -4.004 31.398 1.00 95.38 80 GLN A O 1
ATOM 595 N N . LEU A 1 81 ? 3.073 -4.705 29.271 1.00 95.00 81 LEU A N 1
ATOM 596 C CA . LEU A 1 81 ? 1.614 -4.705 29.213 1.00 95.00 81 LEU A CA 1
ATOM 597 C C . LEU A 1 81 ? 1.018 -5.845 30.049 1.00 95.00 81 LEU A C 1
ATOM 599 O O . LEU A 1 81 ? 0.019 -5.635 30.735 1.00 95.00 81 LEU A O 1
ATOM 603 N N . GLU A 1 82 ? 1.641 -7.023 30.037 1.00 93.88 82 GLU A N 1
ATOM 604 C CA . GLU A 1 82 ? 1.259 -8.152 30.890 1.00 93.88 82 GLU A CA 1
ATOM 605 C C . GLU A 1 82 ? 1.473 -7.823 32.374 1.00 93.88 82 GLU A C 1
ATOM 607 O O . GLU A 1 82 ? 0.567 -8.014 33.186 1.00 93.88 82 GLU A O 1
ATOM 612 N N . GLU A 1 83 ? 2.614 -7.221 32.720 1.00 94.81 83 GLU A N 1
ATOM 613 C CA . GLU A 1 83 ? 2.901 -6.764 34.080 1.00 94.81 83 GLU A CA 1
ATOM 614 C C . GLU A 1 83 ? 1.895 -5.701 34.548 1.00 94.81 83 GLU A C 1
ATOM 616 O O . GLU A 1 83 ? 1.311 -5.833 35.625 1.00 94.81 83 GLU A O 1
ATOM 621 N N . ALA A 1 84 ? 1.631 -4.677 33.730 1.00 92.44 84 ALA A N 1
ATOM 622 C CA . ALA A 1 84 ? 0.654 -3.636 34.043 1.00 92.44 84 ALA A CA 1
ATOM 623 C C . ALA A 1 84 ? -0.762 -4.212 34.209 1.00 92.44 84 ALA A C 1
ATOM 625 O O . ALA A 1 84 ? -1.496 -3.811 35.112 1.00 92.44 84 ALA A O 1
ATOM 626 N N . THR A 1 85 ? -1.138 -5.191 33.382 1.00 95.19 85 THR A N 1
ATOM 627 C CA . THR A 1 85 ? -2.422 -5.896 33.504 1.00 95.19 85 THR A CA 1
ATOM 628 C C . THR A 1 85 ? -2.498 -6.671 34.822 1.00 95.19 85 THR A C 1
ATOM 630 O O . THR A 1 85 ? -3.512 -6.602 35.519 1.00 95.19 85 THR A O 1
ATOM 633 N N . GLY A 1 86 ? -1.411 -7.340 35.219 1.00 94.88 86 GLY A N 1
ATOM 634 C CA . GLY A 1 86 ? -1.301 -8.002 36.519 1.00 94.88 86 GLY A CA 1
ATOM 635 C C . GLY A 1 86 ? -1.424 -7.029 37.696 1.00 94.88 86 GLY A C 1
ATOM 636 O O . GLY A 1 86 ? -2.170 -7.297 38.637 1.00 94.88 86 GLY A O 1
ATOM 637 N N . GLN A 1 87 ? -0.761 -5.870 37.626 1.00 95.00 87 GLN A N 1
ATOM 638 C CA . GLN A 1 87 ? -0.858 -4.812 38.640 1.00 95.00 87 GLN A CA 1
ATOM 639 C C . GLN A 1 87 ? -2.282 -4.249 38.761 1.00 95.00 87 GLN A C 1
ATOM 641 O O . GLN A 1 87 ? -2.762 -4.007 39.866 1.00 95.00 87 GLN A O 1
ATOM 646 N N . ILE A 1 88 ? -2.991 -4.068 37.642 1.00 94.62 88 ILE A N 1
ATOM 647 C CA . ILE A 1 88 ? -4.401 -3.655 37.668 1.00 94.62 88 ILE A CA 1
ATOM 648 C C . ILE A 1 88 ? -5.250 -4.710 38.387 1.00 94.62 88 ILE A C 1
ATOM 650 O O . ILE A 1 88 ? -6.068 -4.349 39.232 1.00 94.62 88 ILE A O 1
ATOM 654 N N . GLY A 1 89 ? -5.027 -5.999 38.111 1.00 93.19 89 GLY A N 1
ATOM 655 C CA . GLY A 1 89 ? -5.742 -7.093 38.773 1.00 93.19 89 GLY A CA 1
ATOM 656 C C . GLY A 1 89 ? -5.528 -7.126 40.291 1.00 93.19 89 GLY A C 1
ATOM 657 O O . GLY A 1 89 ? -6.493 -7.246 41.047 1.00 93.19 89 GLY A O 1
ATOM 658 N N . THR A 1 90 ? -4.289 -6.951 40.762 1.00 95.00 90 THR A N 1
ATOM 659 C CA . THR A 1 90 ? -3.995 -6.925 42.207 1.00 95.00 90 THR A CA 1
ATOM 660 C C . THR A 1 90 ? -4.594 -5.702 42.898 1.00 95.00 90 THR A C 1
ATOM 662 O O . THR A 1 90 ? -5.155 -5.830 43.986 1.00 95.00 90 THR A O 1
ATOM 665 N N . LEU A 1 91 ? -4.546 -4.527 42.261 1.00 93.00 91 LEU A N 1
ATOM 666 C CA . LEU A 1 91 ? -5.178 -3.312 42.783 1.00 93.00 91 LEU A CA 1
ATOM 667 C C . LEU A 1 91 ? -6.705 -3.437 42.845 1.00 93.00 91 LEU A C 1
ATOM 669 O O . LEU A 1 91 ? -7.312 -3.004 43.824 1.00 93.00 91 LEU A O 1
ATOM 673 N N . GLN A 1 92 ? -7.333 -4.052 41.839 1.00 92.31 92 GLN A N 1
ATOM 674 C CA . GLN A 1 92 ? -8.771 -4.331 41.847 1.00 92.31 92 GLN A CA 1
ATOM 675 C C . GLN A 1 92 ? -9.157 -5.295 42.971 1.00 92.31 92 GLN A C 1
ATOM 677 O O . GLN A 1 92 ? -10.158 -5.063 43.648 1.00 92.31 92 GLN A O 1
ATOM 682 N N . GLN A 1 93 ? -8.357 -6.337 43.210 1.00 92.06 93 GLN A N 1
ATOM 683 C CA . GLN A 1 93 ? -8.593 -7.268 44.311 1.00 92.06 93 GLN A CA 1
ATOM 684 C C . GLN A 1 93 ? -8.444 -6.583 45.676 1.00 92.06 93 GLN A C 1
ATOM 686 O O . GLN A 1 93 ? -9.327 -6.718 46.520 1.00 92.06 93 GLN A O 1
ATOM 691 N N . ALA A 1 94 ? -7.394 -5.782 45.874 1.00 91.81 94 ALA A N 1
ATOM 692 C CA . ALA A 1 94 ? -7.211 -5.015 47.105 1.00 91.81 94 ALA A CA 1
ATOM 693 C C . ALA A 1 94 ? -8.359 -4.016 47.343 1.00 91.81 94 ALA A C 1
ATOM 695 O O . ALA A 1 94 ? -8.806 -3.830 48.477 1.00 91.81 94 ALA A O 1
ATOM 696 N N . LEU A 1 95 ? -8.881 -3.397 46.276 1.00 89.38 95 LEU A N 1
ATOM 697 C CA . LEU A 1 95 ? -10.051 -2.525 46.359 1.00 89.38 95 LEU A CA 1
ATOM 698 C C . LEU A 1 95 ? -11.312 -3.310 46.751 1.00 89.38 95 LEU A C 1
ATOM 700 O O . LEU A 1 95 ? -12.063 -2.846 47.605 1.00 89.38 95 LEU A O 1
ATOM 704 N N . ALA A 1 96 ? -11.528 -4.497 46.177 1.00 87.94 96 ALA A N 1
ATOM 705 C CA . ALA A 1 96 ? -12.653 -5.364 46.526 1.00 87.94 96 ALA A CA 1
ATOM 706 C C . ALA A 1 96 ? -12.580 -5.852 47.985 1.00 87.94 96 ALA A C 1
ATOM 708 O O . ALA A 1 96 ? -13.589 -5.842 48.686 1.00 87.94 96 ALA A O 1
ATOM 709 N N . GLU A 1 97 ? -11.391 -6.217 48.472 1.00 88.00 97 GLU A N 1
ATOM 710 C CA . GLU A 1 97 ? -11.158 -6.601 49.871 1.00 88.00 97 GLU A CA 1
ATOM 711 C C . GLU A 1 97 ? -11.409 -5.427 50.832 1.00 88.00 97 GLU A C 1
ATOM 713 O O . GLU A 1 97 ? -12.100 -5.588 51.842 1.00 88.00 97 GLU A O 1
ATOM 718 N N . SER A 1 98 ? -10.934 -4.225 50.484 1.00 83.38 98 SER A N 1
ATOM 719 C CA . SER A 1 98 ? -11.195 -3.004 51.257 1.00 83.38 98 SER A CA 1
ATOM 720 C C . SER A 1 98 ? -12.686 -2.641 51.287 1.00 83.38 98 SER A C 1
ATOM 722 O O . SER A 1 98 ? -13.209 -2.282 52.344 1.00 83.38 98 SER A O 1
ATOM 724 N N . GLN A 1 99 ? -13.394 -2.787 50.162 1.00 83.88 99 GLN A N 1
ATOM 725 C CA . GLN A 1 99 ? -14.844 -2.583 50.087 1.00 83.88 99 GLN A CA 1
ATOM 726 C C . GLN A 1 99 ? -15.612 -3.629 50.901 1.00 83.88 99 GLN A C 1
ATOM 728 O O . GLN A 1 99 ? -16.549 -3.271 51.609 1.00 83.88 99 GLN A O 1
ATOM 733 N N . ALA A 1 100 ? -15.201 -4.899 50.868 1.00 80.06 100 ALA A N 1
ATOM 734 C CA . ALA A 1 100 ? -15.801 -5.955 51.682 1.00 80.06 100 ALA A CA 1
ATOM 735 C C . ALA A 1 100 ? -15.607 -5.703 53.189 1.00 80.06 100 ALA A C 1
ATOM 737 O O . ALA A 1 100 ? -16.514 -5.958 53.978 1.00 80.06 100 ALA A O 1
ATO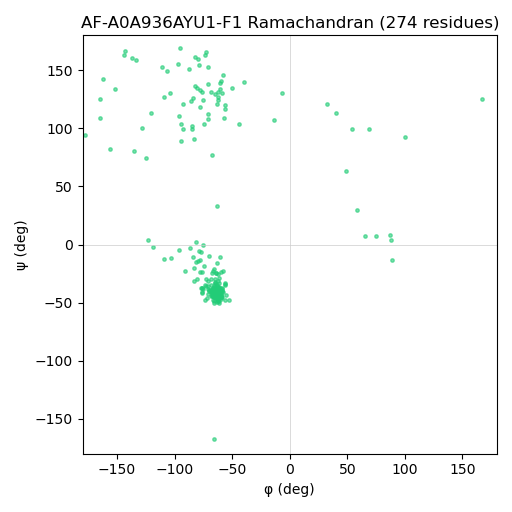M 738 N N . GLN A 1 101 ? -14.462 -5.143 53.594 1.00 75.06 101 GLN A N 1
ATOM 739 C CA . GLN A 1 101 ? -14.206 -4.738 54.981 1.00 75.06 101 GLN A CA 1
ATOM 740 C C . GLN A 1 101 ? -14.978 -3.480 55.401 1.00 75.06 101 GLN A C 1
ATOM 742 O O . GLN A 1 101 ? -15.352 -3.373 56.566 1.00 75.06 101 GLN A O 1
ATOM 747 N N . GLN A 1 102 ? -15.276 -2.560 54.478 1.00 66.56 102 GLN A N 1
ATOM 748 C CA . GLN A 1 102 ? -16.182 -1.428 54.732 1.00 66.56 102 GLN A CA 1
ATOM 749 C C . GLN A 1 102 ? -17.667 -1.817 54.703 1.00 66.56 102 GLN A C 1
ATOM 751 O O . GLN A 1 102 ? -18.478 -1.141 55.329 1.00 66.56 102 GLN A O 1
ATOM 756 N N . ALA A 1 103 ? -18.021 -2.903 54.011 1.00 57.44 103 ALA A N 1
ATOM 757 C CA . ALA A 1 103 ? -19.371 -3.463 53.965 1.00 57.44 103 ALA A CA 1
ATOM 758 C C . ALA A 1 103 ? -19.669 -4.448 55.112 1.00 57.44 103 ALA A C 1
ATOM 760 O O . ALA A 1 103 ? -20.796 -4.934 55.220 1.00 57.44 103 ALA A O 1
ATOM 761 N N . ALA A 1 104 ? -18.695 -4.741 55.983 1.00 53.03 104 ALA A N 1
ATOM 762 C CA . ALA A 1 104 ? -18.959 -5.465 57.219 1.00 53.03 104 ALA A CA 1
ATOM 763 C C . ALA A 1 104 ? -19.921 -4.628 58.090 1.00 53.03 104 ALA A C 1
ATOM 765 O O . ALA A 1 104 ? -19.630 -3.461 58.370 1.00 53.03 104 ALA A O 1
ATOM 766 N N . PRO A 1 105 ? -21.075 -5.181 58.501 1.00 49.25 105 PRO A N 1
ATOM 767 C CA . PRO A 1 105 ? -22.101 -4.412 59.181 1.00 49.25 105 PRO A CA 1
ATOM 768 C C . PRO A 1 105 ? -21.567 -3.928 60.529 1.00 49.25 105 PRO A C 1
ATOM 770 O O . PRO A 1 105 ? -21.059 -4.711 61.335 1.00 49.25 105 PRO A O 1
ATOM 773 N N . ALA A 1 106 ? -21.714 -2.626 60.788 1.00 50.00 106 ALA A N 1
ATOM 774 C CA . ALA A 1 106 ? -21.728 -2.130 62.155 1.00 50.00 106 ALA A CA 1
ATOM 775 C C . ALA A 1 106 ? -22.744 -2.977 62.947 1.00 50.00 106 ALA A C 1
ATOM 777 O O . ALA A 1 106 ? -23.827 -3.242 62.417 1.00 50.00 106 ALA A O 1
ATOM 778 N N . PRO A 1 107 ? -22.412 -3.442 64.164 1.00 49.47 107 PRO A N 1
ATOM 779 C CA . PRO A 1 107 ? -23.285 -4.321 64.923 1.00 49.47 107 PRO A CA 1
ATOM 780 C C . PRO A 1 107 ? -24.648 -3.656 65.101 1.00 49.47 107 PRO A C 1
ATOM 782 O O . PRO A 1 107 ? -24.776 -2.589 65.702 1.00 49.47 107 PRO A O 1
ATOM 785 N N . GLU A 1 108 ? -25.645 -4.313 64.523 1.00 43.19 108 GLU A N 1
ATOM 786 C CA . GLU A 1 108 ? -27.057 -4.009 64.638 1.00 43.19 108 GLU A CA 1
ATOM 787 C C . GLU A 1 108 ? -27.426 -4.041 66.128 1.00 43.19 108 GLU A C 1
ATOM 789 O O . GLU A 1 108 ? -27.411 -5.083 66.787 1.00 43.19 108 GLU A O 1
ATOM 794 N N . ALA A 1 109 ? -27.689 -2.858 66.684 1.00 44.06 109 ALA A N 1
ATOM 795 C CA . ALA A 1 109 ? -28.404 -2.720 67.942 1.00 44.06 109 ALA A CA 1
ATOM 796 C C . ALA A 1 109 ? -29.801 -3.354 67.772 1.00 44.06 109 ALA A C 1
ATOM 798 O O . ALA A 1 109 ? -30.404 -3.212 66.708 1.00 44.06 109 ALA A O 1
ATOM 799 N N . PRO A 1 110 ? -30.323 -4.069 68.782 1.00 45.22 110 PRO A N 1
ATOM 800 C CA . PRO A 1 110 ? -31.444 -4.985 68.608 1.00 45.22 110 PRO A CA 1
ATOM 801 C C . PRO A 1 110 ? -32.716 -4.259 68.154 1.00 45.22 110 PRO A C 1
ATOM 803 O O . PRO A 1 110 ? -33.172 -3.310 68.795 1.00 45.22 110 PRO A O 1
ATOM 806 N N . ALA A 1 111 ? -33.298 -4.750 67.058 1.00 41.94 111 ALA A N 1
ATOM 807 C CA . ALA A 1 111 ? -34.584 -4.325 66.531 1.00 41.94 111 ALA A CA 1
ATOM 808 C C . ALA A 1 111 ? -35.718 -4.626 67.528 1.00 41.94 111 ALA A C 1
ATOM 810 O O . ALA A 1 111 ? -35.975 -5.778 67.883 1.00 41.94 111 ALA A O 1
ATOM 811 N N . ALA A 1 112 ? -36.421 -3.575 67.948 1.00 39.44 112 ALA A N 1
ATOM 812 C CA . ALA A 1 112 ? -37.759 -3.665 68.519 1.00 39.44 112 ALA A CA 1
ATOM 813 C C . ALA A 1 112 ? -38.794 -3.752 67.371 1.00 39.44 112 ALA A C 1
ATOM 815 O O . ALA A 1 112 ? -38.663 -3.010 66.395 1.00 39.44 112 ALA A O 1
ATOM 816 N N . PRO A 1 113 ? -39.814 -4.626 67.448 1.00 51.00 113 PRO A N 1
ATOM 817 C CA . PRO A 1 113 ? -40.789 -4.807 66.376 1.00 51.00 113 PRO A CA 1
ATOM 818 C C . PRO A 1 113 ? -41.920 -3.769 66.463 1.00 51.00 113 PRO A C 1
ATOM 820 O O . PRO A 1 113 ? -42.581 -3.665 67.494 1.00 51.00 113 PRO A O 1
ATOM 823 N N . ALA A 1 114 ? -42.174 -3.038 65.374 1.00 43.41 114 ALA A N 1
ATOM 824 C CA . ALA A 1 114 ? -43.416 -2.287 65.163 1.00 43.41 114 ALA A CA 1
ATOM 825 C C . ALA A 1 114 ? -43.676 -2.055 63.658 1.00 43.41 114 ALA A C 1
ATOM 827 O O . ALA A 1 114 ? -43.310 -1.042 63.072 1.00 43.41 114 ALA A O 1
ATOM 828 N N . GLU A 1 115 ? -44.249 -3.087 63.046 1.00 46.78 115 GLU A N 1
ATOM 829 C CA . GLU A 1 115 ? -45.362 -3.075 62.085 1.00 46.78 115 GLU A CA 1
ATOM 830 C C . GLU A 1 115 ? -46.054 -1.710 61.843 1.00 46.78 115 GLU A C 1
ATOM 832 O O . GLU A 1 115 ? -46.456 -1.072 62.811 1.00 46.78 115 GLU A O 1
ATOM 837 N N . LEU A 1 116 ? -46.235 -1.302 60.567 1.00 39.72 116 LEU A N 1
ATOM 838 C CA . LEU A 1 116 ? -47.420 -0.597 60.013 1.00 39.72 116 LEU A CA 1
ATOM 839 C C . LEU A 1 116 ? -47.289 -0.326 58.482 1.00 39.72 116 LEU A C 1
ATOM 841 O O . LEU A 1 116 ? -46.692 0.651 58.048 1.00 39.72 116 LEU A O 1
ATOM 845 N N . VAL A 1 117 ? -47.851 -1.248 57.687 1.00 46.56 117 VAL A N 1
ATOM 846 C CA . VAL A 1 117 ? -48.731 -1.089 56.494 1.00 46.56 117 VAL A CA 1
ATOM 847 C C . VAL A 1 117 ? -48.568 0.129 55.545 1.00 46.56 117 VAL A C 1
ATOM 849 O O . VAL A 1 117 ? -48.870 1.249 55.945 1.00 46.56 117 VAL A O 1
ATOM 852 N N . ALA A 1 118 ? -48.290 -0.118 54.245 1.00 35.94 118 ALA A N 1
ATOM 853 C CA . ALA A 1 118 ? -49.198 0.147 53.093 1.00 35.94 118 ALA A CA 1
ATOM 854 C C . ALA A 1 118 ? -48.505 0.076 51.696 1.00 35.94 118 ALA A C 1
ATOM 856 O O . ALA A 1 118 ? -47.543 0.787 51.423 1.00 35.94 118 ALA A O 1
ATOM 857 N N . GLU A 1 119 ? -49.060 -0.767 50.814 1.00 43.62 119 GLU A N 1
ATOM 858 C CA . GLU A 1 119 ? -48.822 -0.963 49.358 1.00 43.62 119 GLU A CA 1
ATOM 859 C C . GLU A 1 119 ? -49.408 0.197 48.495 1.00 43.62 119 GLU A C 1
ATOM 861 O O . GLU A 1 119 ? -50.228 0.944 49.041 1.00 43.62 119 GLU A O 1
ATOM 866 N N . PRO A 1 120 ? -49.079 0.387 47.183 1.00 43.50 120 PRO A N 1
ATOM 867 C CA . PRO A 1 120 ? -49.453 -0.543 46.089 1.00 43.50 120 PRO A CA 1
ATOM 868 C C . PRO A 1 120 ? -48.413 -0.743 44.940 1.00 43.50 120 PRO A C 1
ATOM 870 O O . PRO A 1 120 ? -47.495 0.049 44.742 1.00 43.50 120 PRO A O 1
ATOM 873 N N . ALA A 1 121 ? -48.600 -1.828 44.173 1.00 45.12 121 ALA A N 1
ATOM 874 C CA . ALA A 1 121 ? -47.877 -2.312 42.969 1.00 45.12 121 ALA A CA 1
ATOM 875 C C . ALA A 1 121 ? -48.002 -1.408 41.697 1.00 45.12 121 ALA A C 1
ATOM 877 O O . ALA A 1 121 ? -48.618 -0.348 41.806 1.00 45.12 121 ALA A O 1
ATOM 878 N N . PRO A 1 122 ? -47.627 -1.802 40.441 1.00 50.47 122 PRO A N 1
ATOM 879 C CA . PRO A 1 122 ? -46.665 -2.792 39.882 1.00 50.47 122 PRO A CA 1
ATOM 880 C C . PRO A 1 122 ? -45.778 -2.227 38.715 1.00 50.47 122 PRO A C 1
ATOM 882 O O . PRO A 1 122 ? -46.212 -1.323 38.010 1.00 50.47 122 PRO A O 1
ATOM 885 N N . ALA A 1 123 ? -44.600 -2.797 38.384 1.00 39.69 123 ALA A N 1
ATOM 886 C CA . ALA A 1 123 ? -44.002 -2.654 37.030 1.00 39.69 123 ALA A CA 1
ATOM 887 C C . ALA A 1 123 ? -42.862 -3.654 36.708 1.00 39.69 123 ALA A C 1
ATOM 889 O O . ALA A 1 123 ? -41.745 -3.523 37.192 1.00 39.69 123 ALA A O 1
ATOM 890 N N . ALA A 1 124 ? -43.175 -4.594 35.811 1.00 36.38 124 ALA A N 1
ATOM 891 C CA . ALA A 1 124 ? -42.338 -5.129 34.729 1.00 36.38 124 ALA A CA 1
ATOM 892 C C . ALA A 1 124 ? -40.932 -5.699 35.032 1.00 36.38 124 ALA A C 1
ATOM 894 O O . ALA A 1 124 ? -39.917 -5.010 34.974 1.00 36.38 124 ALA A O 1
ATOM 895 N N . VAL A 1 125 ? -40.877 -7.030 35.118 1.00 34.91 125 VAL A N 1
ATOM 896 C CA . VAL A 1 125 ? -39.777 -7.832 34.562 1.00 34.91 125 VAL A CA 1
ATOM 897 C C . VAL A 1 125 ? -40.267 -8.553 33.298 1.00 34.91 125 VAL A C 1
ATOM 899 O O . VAL A 1 125 ? -41.433 -8.934 33.230 1.00 34.91 125 VAL A O 1
ATOM 902 N N . ALA A 1 126 ? -39.336 -8.780 32.362 1.00 38.56 126 ALA A N 1
ATOM 903 C CA . ALA A 1 126 ? -39.346 -9.764 31.264 1.00 38.56 126 ALA A CA 1
ATOM 904 C C . ALA A 1 126 ? -39.723 -9.312 29.832 1.00 38.56 126 ALA A C 1
ATOM 906 O O . ALA A 1 126 ? -40.857 -9.419 29.374 1.00 38.56 126 ALA A O 1
ATOM 907 N N . SER A 1 127 ? -38.691 -8.945 29.067 1.00 41.12 127 SER A N 1
ATOM 908 C CA . SER A 1 127 ? -38.268 -9.608 27.812 1.00 41.12 127 SER A CA 1
ATOM 909 C C . SER A 1 127 ? -36.845 -9.094 27.526 1.00 41.12 127 SER A C 1
ATOM 911 O O . SER A 1 127 ? -36.620 -7.894 27.579 1.00 41.12 127 SER A O 1
ATOM 913 N N . ALA A 1 128 ? -35.811 -9.910 27.344 1.00 34.06 128 ALA A N 1
ATOM 914 C CA . ALA A 1 128 ? -35.746 -10.947 26.333 1.00 34.06 128 ALA A CA 1
ATOM 915 C C . ALA A 1 128 ? -34.849 -12.124 26.746 1.00 34.06 128 ALA A C 1
ATOM 917 O O . ALA A 1 128 ? -33.715 -11.954 27.190 1.00 34.06 128 ALA A O 1
ATOM 918 N N . ASP A 1 129 ? -35.396 -13.310 26.514 1.00 35.84 129 ASP A N 1
ATOM 919 C CA . ASP A 1 129 ? -34.680 -14.540 26.217 1.00 35.84 129 ASP A CA 1
ATOM 920 C C . ASP A 1 129 ? -34.184 -14.475 24.759 1.00 35.84 129 ASP A C 1
ATOM 922 O O . ASP A 1 129 ? -34.985 -14.243 23.852 1.00 35.84 129 ASP A O 1
ATOM 926 N N . ALA A 1 130 ? -32.875 -14.634 24.544 1.00 33.06 130 ALA A N 1
ATOM 927 C CA . ALA A 1 130 ? -32.298 -15.237 23.340 1.00 33.06 130 ALA A CA 1
ATOM 928 C C . ALA A 1 130 ? -30.833 -15.663 23.615 1.00 33.06 130 ALA A C 1
ATOM 930 O O . ALA A 1 130 ? -30.120 -14.952 24.327 1.00 33.06 130 ALA A O 1
ATOM 931 N N . PRO A 1 131 ? -30.360 -16.807 23.077 1.00 47.25 131 PRO A N 1
ATOM 932 C CA . PRO A 1 131 ? -29.164 -17.515 23.546 1.00 47.25 131 PRO A CA 1
ATOM 933 C C . PRO A 1 131 ? -27.847 -16.941 22.989 1.00 47.25 131 PRO A C 1
ATOM 935 O O . PRO A 1 131 ? -27.847 -16.299 21.937 1.00 47.25 131 PRO A O 1
ATOM 938 N N . PRO A 1 132 ? -26.696 -17.237 23.629 1.00 54.84 132 PRO A N 1
ATOM 939 C CA . PRO A 1 132 ? -25.389 -16.828 23.146 1.00 54.84 132 PRO A CA 1
ATOM 940 C C . PRO A 1 132 ? -24.964 -17.753 22.003 1.00 54.84 132 PRO A C 1
ATOM 942 O O . PRO A 1 132 ? -24.780 -18.954 22.196 1.00 54.84 132 PRO A O 1
ATOM 945 N N . VAL A 1 133 ? -24.761 -17.202 20.810 1.00 42.00 133 VAL A N 1
ATOM 946 C CA . VAL A 1 133 ? -24.012 -17.893 19.759 1.00 42.00 133 VAL A CA 1
ATOM 947 C C . VAL A 1 133 ? -22.800 -17.072 19.353 1.00 42.00 133 VAL A C 1
ATOM 949 O O . VAL A 1 133 ? -22.901 -16.012 18.750 1.00 42.00 133 VAL A O 1
ATOM 952 N N . ALA A 1 134 ? -21.661 -17.670 19.694 1.00 36.38 134 ALA A N 1
ATOM 953 C CA . ALA A 1 134 ? -20.379 -17.586 19.019 1.00 36.38 134 ALA A CA 1
ATOM 954 C C . ALA A 1 134 ? -19.636 -16.242 19.064 1.00 36.38 134 ALA A C 1
ATOM 956 O O . ALA A 1 134 ? -19.813 -15.348 18.243 1.00 36.38 134 ALA A O 1
ATOM 957 N N . ALA A 1 135 ? -18.682 -16.213 19.996 1.00 47.56 135 ALA A N 1
ATOM 958 C CA . ALA A 1 135 ? -17.341 -15.677 19.817 1.00 47.56 135 ALA A CA 1
ATOM 959 C C . ALA A 1 135 ? -16.956 -15.414 18.348 1.00 47.56 135 ALA A C 1
ATOM 961 O O . ALA A 1 135 ? -16.622 -16.334 17.601 1.00 47.56 135 ALA A O 1
ATOM 962 N N . VAL A 1 136 ? -16.905 -14.137 17.978 1.00 40.38 136 VAL A N 1
ATOM 963 C CA . VAL A 1 136 ? -15.921 -13.679 17.003 1.00 40.38 136 VAL A CA 1
ATOM 964 C C . VAL A 1 136 ? -14.730 -13.223 17.829 1.00 40.38 136 VAL A C 1
ATOM 966 O O . VAL A 1 136 ? -14.868 -12.409 18.741 1.00 40.38 136 VAL A O 1
ATOM 969 N N . ALA A 1 137 ? -13.596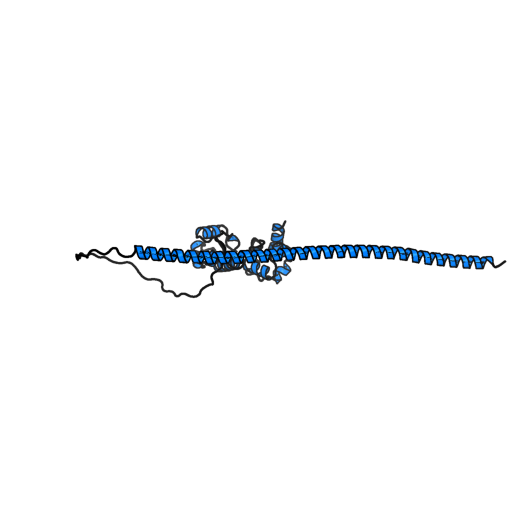 -13.862 17.563 1.00 37.62 137 ALA A N 1
ATOM 970 C CA . ALA A 1 137 ? -12.314 -13.634 18.197 1.00 37.62 137 ALA A CA 1
ATOM 971 C C . ALA A 1 137 ? -12.043 -12.144 18.434 1.00 37.62 137 ALA A C 1
ATOM 973 O O . ALA A 1 137 ? -12.339 -11.307 17.580 1.00 37.62 137 ALA A O 1
ATOM 974 N N . ALA A 1 138 ? -11.460 -11.851 19.597 1.00 40.84 138 ALA A N 1
ATOM 975 C CA . ALA A 1 138 ? -10.912 -10.554 19.946 1.00 40.84 138 ALA A CA 1
ATOM 976 C C . ALA A 1 138 ? -10.109 -9.992 18.763 1.00 40.84 138 ALA A C 1
ATOM 978 O O . ALA A 1 138 ? -8.998 -10.439 18.475 1.00 40.84 138 ALA A O 1
ATOM 979 N N . LEU A 1 139 ? -10.707 -9.030 18.059 1.00 45.56 139 LEU A N 1
ATOM 980 C CA . LEU A 1 139 ? -9.992 -8.196 17.109 1.00 45.56 139 LEU A CA 1
ATOM 981 C C . LEU A 1 139 ? -8.917 -7.452 17.913 1.00 45.56 139 LEU A C 1
ATOM 983 O O . LEU A 1 139 ? -9.233 -6.940 18.994 1.00 45.56 139 LEU A O 1
ATOM 987 N N . PRO A 1 140 ? -7.662 -7.390 17.437 1.00 41.34 140 PRO A N 1
ATOM 988 C CA . PRO A 1 140 ? -6.645 -6.591 18.096 1.00 41.34 140 PRO A CA 1
ATOM 989 C C . PRO A 1 140 ? -7.171 -5.160 18.170 1.00 41.34 140 PRO A C 1
ATOM 991 O O . PRO A 1 140 ? -7.499 -4.552 17.149 1.00 41.34 140 PRO A O 1
ATOM 994 N N . THR A 1 141 ? -7.305 -4.633 19.385 1.00 38.22 141 THR A N 1
ATOM 995 C CA . THR A 1 141 ? -7.673 -3.243 19.638 1.00 38.22 141 THR A CA 1
ATOM 996 C C . THR A 1 141 ? -6.530 -2.356 19.162 1.00 38.22 141 THR A C 1
ATOM 998 O O . THR A 1 141 ? -5.718 -1.881 19.955 1.00 38.22 141 THR A O 1
ATOM 1001 N N . THR A 1 142 ? -6.426 -2.152 17.850 1.00 42.44 142 THR A N 1
ATOM 1002 C CA . THR A 1 142 ? -5.615 -1.071 17.321 1.00 42.44 142 THR A CA 1
ATOM 1003 C C . THR A 1 142 ? -6.359 0.217 17.647 1.00 42.44 142 THR A C 1
ATOM 1005 O O . THR A 1 142 ? -7.479 0.440 17.200 1.00 42.44 142 THR A O 1
ATOM 1008 N N . THR A 1 143 ? -5.743 0.987 18.543 1.00 46.19 143 THR A N 1
ATOM 1009 C CA . THR A 1 143 ? -5.817 2.445 18.661 1.00 46.19 143 THR A CA 1
ATOM 1010 C C . THR A 1 143 ? -7.193 3.087 18.441 1.00 46.19 143 THR A C 1
ATOM 1012 O O . THR A 1 143 ? -7.676 3.206 17.320 1.00 46.19 143 THR A O 1
ATOM 1015 N N . GLY A 1 144 ? -7.761 3.663 19.508 1.00 55.50 144 GLY A N 1
ATOM 1016 C CA . GLY A 1 144 ? -8.914 4.581 19.474 1.00 55.50 144 GLY A CA 1
ATOM 1017 C C . GLY A 1 144 ? -8.668 5.905 18.727 1.00 55.50 144 GLY A C 1
ATOM 1018 O O . GLY A 1 144 ? -9.182 6.942 19.130 1.00 55.50 144 GLY A O 1
ATOM 1019 N N . GLN A 1 145 ? -7.848 5.884 17.677 1.00 64.69 145 GLN A N 1
ATOM 102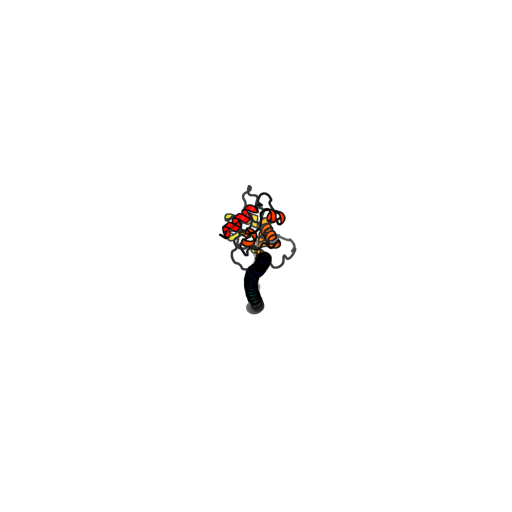0 C CA . GLN A 1 145 ? -7.614 6.996 16.773 1.00 64.69 145 GLN A CA 1
ATOM 1021 C C . GLN A 1 145 ? -8.763 7.072 15.757 1.00 64.69 145 GLN A C 1
ATOM 1023 O O . GLN A 1 145 ? -9.147 6.033 15.210 1.00 64.69 145 GLN A O 1
ATOM 1028 N N . PRO A 1 146 ? -9.302 8.273 15.488 1.00 78.62 146 PRO A N 1
ATOM 1029 C CA . PRO A 1 146 ? -10.271 8.480 14.421 1.00 78.62 146 PRO A CA 1
ATOM 1030 C C . PRO A 1 146 ? -9.680 8.080 13.064 1.00 78.62 146 PRO A C 1
ATOM 1032 O O . PRO A 1 146 ? -8.574 8.500 12.721 1.00 78.62 146 PRO A O 1
ATOM 1035 N N . GLN A 1 147 ? -10.413 7.275 12.300 1.00 83.94 147 GLN A N 1
ATOM 1036 C CA . GLN A 1 147 ? -10.060 6.868 10.939 1.00 83.94 147 GLN A CA 1
ATOM 1037 C C . GLN A 1 147 ? -11.036 7.505 9.950 1.00 83.94 147 GLN A C 1
ATOM 1039 O O . GLN A 1 147 ? -12.174 7.810 10.304 1.00 83.94 147 GLN A O 1
ATOM 1044 N N . ASP A 1 148 ? -10.585 7.714 8.714 1.00 84.31 148 ASP A N 1
ATOM 1045 C CA . ASP A 1 148 ? -11.450 8.228 7.655 1.00 84.31 148 ASP A CA 1
ATOM 1046 C C . ASP A 1 148 ? -12.393 7.108 7.185 1.00 84.31 148 ASP A C 1
ATOM 1048 O O . ASP A 1 148 ? -11.984 6.190 6.473 1.00 84.31 148 ASP A O 1
ATOM 1052 N N . LEU A 1 149 ? -13.661 7.169 7.603 1.00 85.12 149 LEU A N 1
ATOM 1053 C CA . LEU A 1 149 ? -14.654 6.144 7.267 1.00 85.12 149 LEU A CA 1
ATOM 1054 C C . LEU A 1 149 ? -15.186 6.298 5.838 1.00 85.12 149 LEU A C 1
ATOM 1056 O O . LEU A 1 149 ? -15.815 5.367 5.335 1.00 85.12 149 LEU A O 1
ATOM 1060 N N . LYS A 1 150 ? -14.933 7.433 5.168 1.00 86.44 150 LYS A N 1
ATOM 1061 C CA . LYS A 1 150 ? -15.372 7.662 3.777 1.00 86.44 150 LYS A CA 1
ATOM 1062 C C . LYS A 1 150 ? -14.608 6.800 2.772 1.00 86.44 150 LYS A C 1
ATOM 1064 O O . LYS A 1 150 ? -14.985 6.759 1.606 1.00 86.44 150 LYS A O 1
ATOM 1069 N N . ILE A 1 151 ? -13.550 6.127 3.223 1.00 80.88 151 ILE A N 1
ATOM 1070 C CA . ILE A 1 151 ? -12.819 5.118 2.454 1.00 80.88 151 ILE A CA 1
ATOM 1071 C C . ILE A 1 151 ? -13.731 3.930 2.089 1.00 80.88 151 ILE A C 1
ATOM 1073 O O . ILE A 1 151 ? -13.538 3.299 1.055 1.00 80.88 151 ILE A O 1
ATOM 1077 N N . ILE A 1 152 ? -14.750 3.633 2.902 1.00 83.62 152 ILE A N 1
ATOM 1078 C CA . ILE A 1 152 ? -15.728 2.577 2.607 1.00 83.62 152 ILE A CA 1
ATOM 1079 C C . ILE A 1 152 ? -16.736 3.070 1.571 1.00 83.62 152 ILE A C 1
ATOM 1081 O O . ILE A 1 152 ? -17.321 4.153 1.709 1.00 83.62 152 ILE A O 1
ATOM 1085 N N . ASN A 1 153 ? -17.003 2.248 0.554 1.00 78.44 153 ASN A N 1
ATOM 1086 C CA . ASN A 1 153 ? -17.904 2.635 -0.525 1.00 78.44 153 ASN A CA 1
ATOM 1087 C C . ASN A 1 153 ? -19.328 2.894 -0.003 1.00 78.44 153 ASN A C 1
ATOM 1089 O O . ASN A 1 153 ? -19.916 2.103 0.732 1.00 78.44 153 ASN A O 1
ATOM 1093 N N . GLY A 1 154 ? -19.907 4.029 -0.394 1.00 78.50 154 GLY A N 1
ATOM 1094 C CA . GLY A 1 154 ? -21.244 4.444 0.034 1.00 78.50 154 GLY A CA 1
ATOM 1095 C C . GLY A 1 154 ? -21.271 5.253 1.334 1.00 78.50 154 GLY A C 1
ATOM 1096 O O . GLY A 1 154 ? -22.272 5.929 1.590 1.00 78.50 154 GLY A O 1
ATOM 1097 N N . ILE A 1 155 ? -20.180 5.298 2.109 1.00 84.62 155 ILE A N 1
ATOM 1098 C CA . ILE A 1 155 ? -20.078 6.190 3.270 1.00 84.62 155 ILE A CA 1
ATOM 1099 C C . ILE A 1 155 ? -19.643 7.582 2.806 1.00 84.62 155 ILE A C 1
ATOM 1101 O O . ILE A 1 155 ? -18.474 7.931 2.723 1.00 84.62 155 ILE A O 1
ATOM 1105 N N . GLY A 1 156 ? -20.624 8.432 2.511 1.00 80.12 156 GLY A N 1
ATOM 1106 C CA . GLY A 1 156 ? -20.374 9.855 2.286 1.00 80.12 156 GLY A CA 1
ATOM 1107 C C . GLY A 1 156 ? -20.079 10.612 3.588 1.00 80.12 156 GLY A C 1
ATOM 1108 O O . GLY A 1 156 ? -20.464 10.190 4.680 1.00 80.12 156 GLY A O 1
ATOM 1109 N N . GLY A 1 157 ? -19.506 11.816 3.479 1.00 83.56 157 GLY A N 1
ATOM 1110 C CA . GLY A 1 157 ? -19.154 12.642 4.647 1.00 83.56 157 GLY A CA 1
ATOM 1111 C C . GLY A 1 157 ? -20.327 13.001 5.579 1.00 83.56 157 GLY A C 1
ATOM 1112 O O . GLY A 1 157 ? -20.125 13.278 6.759 1.00 83.56 157 GLY A O 1
ATOM 1113 N N . ASN A 1 158 ? -21.574 12.970 5.095 1.00 85.06 158 ASN A N 1
ATOM 1114 C CA . ASN A 1 158 ? -22.755 13.144 5.951 1.00 85.06 158 ASN A CA 1
ATOM 1115 C C . ASN A 1 158 ? -23.043 11.913 6.822 1.00 85.06 158 ASN A C 1
ATOM 1117 O O . ASN A 1 158 ? -23.504 12.068 7.953 1.00 85.06 158 ASN A O 1
ATOM 1121 N N . TYR A 1 159 ? -22.786 10.711 6.304 1.00 86.88 159 TYR A N 1
ATOM 1122 C CA . TYR A 1 159 ? -22.957 9.462 7.039 1.00 86.88 159 TYR A CA 1
ATOM 1123 C C . TYR A 1 159 ? -21.815 9.257 8.026 1.00 86.88 159 TYR A C 1
ATOM 1125 O O . TYR A 1 159 ? -22.090 8.985 9.189 1.00 86.88 159 TYR A O 1
ATOM 1133 N N . GLU A 1 160 ? -20.575 9.545 7.630 1.00 87.44 160 GLU A N 1
ATOM 1134 C CA . GLU A 1 160 ? -19.425 9.574 8.543 1.00 87.44 160 GLU A CA 1
ATOM 1135 C C . GLU A 1 160 ? -19.689 10.478 9.759 1.00 87.44 160 GLU A C 1
ATOM 1137 O O . GLU A 1 160 ? -19.537 10.049 10.897 1.00 87.44 160 GLU A O 1
ATOM 1142 N N . LYS A 1 161 ? -20.191 11.705 9.560 1.00 87.50 161 LYS A N 1
ATOM 1143 C CA . LYS A 1 161 ? -20.546 12.598 10.682 1.00 87.50 161 LYS A CA 1
ATOM 1144 C C . LYS A 1 161 ? -21.589 11.996 11.626 1.00 87.50 161 LYS A C 1
ATOM 1146 O O . LYS A 1 161 ? -21.522 12.228 12.833 1.00 87.50 161 LYS A O 1
ATOM 1151 N N . ARG A 1 162 ? -22.569 11.259 11.094 1.00 87.75 162 ARG A N 1
ATOM 1152 C CA . ARG A 1 162 ? -23.602 10.585 11.900 1.00 87.75 162 ARG A CA 1
ATOM 1153 C C . ARG A 1 162 ? -23.018 9.408 12.678 1.00 87.75 162 ARG A C 1
ATOM 1155 O O . ARG A 1 162 ? -23.319 9.285 13.861 1.00 87.75 162 ARG A O 1
ATOM 1162 N N . LEU A 1 163 ? -22.153 8.616 12.047 1.00 88.56 163 LEU A N 1
ATOM 1163 C CA . LEU A 1 163 ? -21.430 7.506 12.675 1.00 88.56 163 LEU A CA 1
ATOM 1164 C C . LEU A 1 163 ? -20.509 8.009 13.792 1.00 88.56 163 LEU A C 1
ATOM 1166 O O . LEU A 1 163 ? -20.613 7.544 14.925 1.00 88.56 163 LEU A O 1
ATOM 1170 N N . ASN A 1 164 ? -19.729 9.058 13.523 1.00 87.75 164 ASN A N 1
ATOM 1171 C CA . ASN A 1 164 ? -18.855 9.687 14.511 1.00 87.75 164 ASN A CA 1
ATOM 1172 C C . ASN A 1 164 ? -19.653 10.232 15.704 1.00 87.75 164 ASN A C 1
ATOM 1174 O O . ASN A 1 164 ? -19.251 10.060 16.853 1.00 87.75 164 ASN A O 1
ATOM 1178 N N . LYS A 1 165 ? -20.821 10.846 15.458 1.00 87.81 165 LYS A N 1
ATOM 1179 C CA . LYS A 1 165 ? -21.722 11.316 16.525 1.00 87.81 165 LYS A CA 1
ATOM 1180 C C . LYS A 1 165 ? -22.299 10.165 17.360 1.00 87.81 165 LYS A C 1
ATOM 1182 O O . LYS A 1 165 ? -22.578 10.366 18.538 1.00 87.81 165 LYS A O 1
ATOM 1187 N N . ALA A 1 166 ? -22.468 8.986 16.767 1.00 85.25 166 ALA A N 1
ATOM 1188 C CA . ALA A 1 166 ? -22.880 7.767 17.458 1.00 85.25 166 ALA A CA 1
ATOM 1189 C C . ALA A 1 166 ? -21.717 7.041 18.168 1.00 85.25 166 ALA A C 1
ATOM 1191 O O . ALA A 1 166 ? -21.937 5.996 18.771 1.00 85.25 166 ALA A O 1
ATOM 1192 N N . GLY A 1 167 ? -20.494 7.587 18.125 1.00 85.81 167 GLY A N 1
ATOM 1193 C CA . GLY A 1 167 ? -19.313 7.013 18.776 1.00 85.81 167 GLY A CA 1
ATOM 1194 C C . GLY A 1 167 ? -18.552 5.988 17.931 1.00 85.81 167 GLY A C 1
ATOM 1195 O O . GLY A 1 167 ? -17.631 5.359 18.444 1.00 85.81 167 GLY A O 1
ATOM 1196 N N . ILE A 1 168 ? -18.905 5.829 16.653 1.00 89.62 168 ILE A N 1
ATOM 1197 C CA . ILE A 1 168 ? -18.198 4.967 15.701 1.00 89.62 168 ILE A CA 1
ATOM 1198 C C . ILE A 1 168 ? -17.159 5.828 14.984 1.00 89.62 168 ILE A C 1
ATOM 1200 O O . ILE A 1 168 ? -17.500 6.576 14.075 1.00 89.62 168 ILE A O 1
ATOM 1204 N N . LEU A 1 169 ? -15.908 5.748 15.430 1.00 88.00 169 LEU A N 1
ATOM 1205 C CA . LEU A 1 169 ? -14.791 6.585 14.981 1.00 88.00 169 LEU A CA 1
ATOM 1206 C C . LEU A 1 169 ? -13.761 5.822 14.140 1.00 88.00 169 LEU A C 1
ATOM 1208 O O . LEU A 1 169 ? -12.872 6.441 13.560 1.00 88.00 169 LEU A O 1
ATOM 1212 N N . ASN A 1 170 ? -13.825 4.490 14.106 1.00 89.56 170 ASN A N 1
ATOM 1213 C CA . ASN A 1 170 ? -12.859 3.655 13.394 1.00 89.56 170 ASN A CA 1
ATOM 1214 C C . ASN A 1 170 ? -13.510 2.425 12.737 1.00 89.56 170 ASN A C 1
ATOM 1216 O O . ASN A 1 170 ? -14.656 2.072 13.031 1.00 89.56 170 ASN A O 1
ATOM 1220 N N . PHE A 1 171 ? -12.770 1.764 11.840 1.00 88.56 171 PHE A N 1
ATOM 1221 C CA . PHE A 1 171 ? -13.254 0.609 11.080 1.00 88.56 171 PHE A CA 1
ATOM 1222 C C . PHE A 1 171 ? -13.602 -0.584 11.976 1.00 88.56 171 PHE A C 1
ATOM 1224 O O . PHE A 1 171 ? -14.577 -1.282 11.716 1.00 88.56 171 PHE A O 1
ATOM 1231 N N . ALA A 1 172 ? -12.865 -0.797 13.070 1.00 86.94 172 ALA A N 1
ATOM 1232 C CA . ALA A 1 172 ? -13.142 -1.886 14.006 1.00 86.94 172 ALA A CA 1
ATOM 1233 C C . ALA A 1 172 ? -14.494 -1.702 14.721 1.00 86.94 172 ALA A C 1
ATOM 1235 O O . ALA A 1 172 ? -15.262 -2.652 14.858 1.00 86.94 172 ALA A O 1
ATOM 1236 N N . GLN A 1 173 ? -14.814 -0.472 15.130 1.00 88.44 173 GLN A N 1
ATOM 1237 C CA . GLN A 1 173 ? -16.091 -0.124 15.753 1.00 88.44 173 GLN A CA 1
ATOM 1238 C C . GLN A 1 173 ? -17.253 -0.234 14.769 1.00 88.44 173 GLN A C 1
ATOM 1240 O O . GLN A 1 173 ? -18.327 -0.690 15.160 1.00 88.44 173 GLN A O 1
ATOM 1245 N N . LEU A 1 174 ? -17.038 0.150 13.506 1.00 88.38 174 LEU A N 1
ATOM 1246 C CA . LEU A 1 174 ? -18.033 0.017 12.444 1.00 88.38 174 LEU A CA 1
ATOM 1247 C C . LEU A 1 174 ? -18.303 -1.458 12.109 1.00 88.38 174 LEU A C 1
ATOM 1249 O O . LEU A 1 174 ? -19.459 -1.862 12.022 1.00 88.38 174 LEU A O 1
ATOM 1253 N N . ALA A 1 175 ? -17.253 -2.276 12.008 1.00 89.25 175 ALA A N 1
ATOM 1254 C CA . ALA A 1 175 ? -17.342 -3.712 11.738 1.00 89.25 175 ALA A CA 1
ATOM 1255 C C . ALA A 1 175 ? -18.017 -4.517 12.865 1.00 89.25 175 ALA A C 1
ATOM 1257 O O . ALA A 1 175 ? -18.475 -5.639 12.635 1.00 89.25 175 ALA A O 1
ATOM 1258 N N . ALA A 1 176 ? -18.051 -3.962 14.080 1.00 88.25 176 ALA A N 1
ATOM 1259 C CA . ALA A 1 176 ? -18.735 -4.537 15.234 1.00 88.25 176 ALA A CA 1
ATOM 1260 C C . ALA A 1 176 ? -20.236 -4.194 15.289 1.00 88.25 176 ALA A C 1
ATOM 1262 O O . ALA A 1 176 ? -20.958 -4.775 16.100 1.00 88.25 176 ALA A O 1
ATOM 1263 N N . GLN A 1 177 ? -20.717 -3.261 14.460 1.00 88.69 177 GLN A N 1
ATOM 1264 C CA . GLN A 1 177 ? -22.140 -2.924 14.400 1.00 88.69 177 GLN A CA 1
ATOM 1265 C C . GLN A 1 177 ? -22.932 -3.932 13.569 1.00 88.69 177 GLN A C 1
ATOM 1267 O O . GLN A 1 177 ? -22.409 -4.628 12.702 1.00 88.69 177 GLN A O 1
ATOM 1272 N N . THR A 1 178 ? -24.240 -3.956 13.803 1.00 86.06 178 THR A N 1
ATOM 1273 C CA . THR A 1 178 ? -25.205 -4.685 12.974 1.00 86.06 178 THR A CA 1
ATOM 1274 C C . THR A 1 178 ? -25.859 -3.765 11.945 1.00 86.06 178 THR A C 1
ATOM 1276 O O . THR A 1 178 ? -26.000 -2.560 12.164 1.00 86.06 178 THR A O 1
ATOM 1279 N N . ALA A 1 179 ? -26.347 -4.338 10.840 1.00 84.94 179 ALA A N 1
ATOM 1280 C CA . ALA A 1 179 ? -27.079 -3.585 9.819 1.00 84.94 179 ALA A CA 1
ATOM 1281 C C . ALA A 1 179 ? -28.301 -2.842 10.399 1.00 84.94 179 ALA A C 1
ATOM 1283 O O . ALA A 1 179 ? -28.589 -1.718 9.996 1.00 84.94 179 ALA A O 1
ATOM 1284 N N . ALA A 1 180 ? -28.977 -3.428 11.394 1.00 80.06 180 ALA A N 1
ATOM 1285 C CA . ALA A 1 180 ? -30.101 -2.798 12.086 1.00 80.06 180 ALA A CA 1
ATOM 1286 C C . ALA A 1 180 ? -29.679 -1.558 12.897 1.00 80.06 180 ALA A C 1
ATOM 1288 O O . ALA A 1 180 ? -30.343 -0.525 12.834 1.00 80.06 180 ALA A O 1
ATOM 1289 N N . GLN A 1 181 ? -28.554 -1.631 13.617 1.00 85.06 181 GLN A N 1
ATOM 1290 C CA . GLN A 1 181 ? -28.005 -0.490 14.358 1.00 85.06 181 GLN A CA 1
ATOM 1291 C C . GLN A 1 181 ? -27.547 0.623 13.412 1.00 85.06 181 GLN A C 1
ATOM 1293 O O . GLN A 1 181 ? -27.852 1.791 13.643 1.00 85.06 181 GLN A O 1
ATOM 1298 N N . LEU A 1 182 ? -26.872 0.275 12.312 1.00 86.00 182 LEU A N 1
ATOM 1299 C CA . LEU A 1 182 ? -26.469 1.257 11.303 1.00 86.00 182 LEU A CA 1
ATOM 1300 C C . LEU A 1 182 ? -27.678 1.916 10.640 1.00 86.00 182 LEU A C 1
ATOM 1302 O O . LEU A 1 182 ? -27.675 3.130 10.445 1.00 86.00 182 LEU A O 1
ATOM 1306 N N . HIS A 1 183 ? -28.741 1.158 10.371 1.00 85.69 183 HIS A N 1
ATOM 1307 C CA . HIS A 1 183 ? -29.988 1.716 9.866 1.00 85.69 183 HIS A CA 1
ATOM 1308 C C . HIS A 1 183 ? -30.602 2.731 10.848 1.00 85.69 183 HIS A C 1
ATOM 1310 O O . HIS A 1 183 ? -31.023 3.807 10.420 1.00 85.69 183 HIS A O 1
ATOM 1316 N N . ASP A 1 184 ? -30.626 2.442 12.153 1.00 84.69 184 ASP A N 1
ATOM 1317 C CA . ASP A 1 184 ? -31.162 3.372 13.161 1.00 84.69 184 ASP A CA 1
ATOM 1318 C C . ASP A 1 184 ? -30.269 4.608 13.385 1.00 84.69 184 ASP A C 1
ATOM 1320 O O . ASP A 1 184 ? -30.770 5.708 13.615 1.00 84.69 184 ASP A O 1
ATOM 1324 N N . ILE A 1 185 ? -28.948 4.480 13.240 1.00 85.06 185 ILE A N 1
ATOM 1325 C CA . ILE A 1 185 ? -28.015 5.615 13.340 1.00 85.06 185 ILE A CA 1
ATOM 1326 C C . ILE A 1 185 ? -28.107 6.516 12.101 1.00 85.06 185 ILE A C 1
ATOM 1328 O O . ILE A 1 185 ? -28.184 7.745 12.202 1.00 85.06 185 ILE A O 1
ATOM 1332 N N . ILE A 1 186 ? -28.084 5.914 10.911 1.00 85.94 186 ILE A N 1
ATOM 1333 C CA . ILE A 1 186 ? -28.045 6.644 9.643 1.00 85.94 186 ILE A CA 1
ATOM 1334 C C . ILE A 1 186 ? -29.415 7.222 9.297 1.00 85.94 186 ILE A C 1
ATOM 1336 O O . ILE A 1 186 ? -29.481 8.363 8.825 1.00 85.94 186 ILE A O 1
ATOM 1340 N N . LYS A 1 187 ? -30.493 6.483 9.589 1.00 84.06 187 LYS A N 1
ATOM 1341 C CA . LYS A 1 187 ? -31.883 6.794 9.223 1.00 84.06 187 LYS A CA 1
ATOM 1342 C C . LYS A 1 187 ? -31.998 7.159 7.739 1.00 84.06 187 LYS A C 1
ATOM 1344 O O . LYS A 1 187 ? -32.302 8.320 7.424 1.00 84.06 187 LYS A O 1
ATOM 1349 N N . PRO A 1 188 ? -31.692 6.212 6.828 1.00 77.94 188 PRO A N 1
ATOM 1350 C CA . PRO A 1 188 ? -31.814 6.461 5.399 1.00 77.94 188 PRO A CA 1
ATOM 1351 C C . PRO A 1 188 ? -33.248 6.851 5.051 1.00 77.94 188 PRO A C 1
ATOM 1353 O O . PRO A 1 188 ? -34.214 6.398 5.664 1.00 77.94 188 PRO A O 1
ATOM 1356 N N . GLN A 1 189 ? -33.390 7.732 4.070 1.00 78.25 189 GLN A N 1
ATOM 1357 C CA . GLN A 1 189 ? -34.705 8.055 3.528 1.00 78.25 189 GLN A CA 1
ATOM 1358 C C . GLN A 1 189 ? -35.227 6.860 2.718 1.00 78.25 189 GLN A C 1
ATOM 1360 O O . GLN A 1 189 ? -34.434 6.117 2.152 1.00 78.25 189 GLN A O 1
ATOM 1365 N N . GLY A 1 190 ? -36.548 6.693 2.598 1.00 70.00 190 GLY A N 1
ATOM 1366 C CA . GLY A 1 190 ? -37.148 5.518 1.937 1.00 70.00 190 GLY A CA 1
ATOM 1367 C C . GLY A 1 190 ? -36.784 5.318 0.455 1.00 70.00 190 GLY A C 1
ATOM 1368 O O . GLY A 1 190 ? -37.068 4.267 -0.103 1.00 70.00 190 GLY A O 1
ATOM 1369 N N . TRP A 1 191 ? -36.149 6.305 -0.181 1.00 72.88 191 TRP A N 1
ATOM 1370 C CA . TRP A 1 191 ? -35.620 6.227 -1.547 1.00 72.88 191 TRP A CA 1
ATOM 1371 C C . TRP A 1 191 ? -34.120 5.878 -1.613 1.00 72.88 191 TRP A C 1
ATOM 1373 O O . TRP A 1 191 ? -33.580 5.725 -2.705 1.00 72.88 191 TRP A O 1
ATOM 1383 N N . GLN A 1 192 ? -33.426 5.781 -0.474 1.00 76.00 192 GLN A N 1
ATOM 1384 C CA . GLN A 1 192 ? -31.992 5.497 -0.395 1.00 76.00 192 GLN A CA 1
ATOM 1385 C C . GLN A 1 192 ? -31.758 4.004 -0.161 1.00 76.00 192 GLN A C 1
ATOM 1387 O O . GLN A 1 192 ? -32.003 3.493 0.930 1.00 76.00 192 GLN A O 1
ATOM 1392 N N . THR A 1 193 ? -31.235 3.310 -1.167 1.00 71.50 193 THR A N 1
ATOM 1393 C CA . THR A 1 193 ? -30.765 1.929 -1.021 1.00 71.50 193 THR A CA 1
ATOM 1394 C C . THR A 1 193 ? -29.332 1.951 -0.492 1.00 71.50 193 THR A C 1
ATOM 1396 O O . THR A 1 193 ? -28.397 2.208 -1.246 1.00 71.50 193 THR A O 1
ATOM 1399 N N . LEU A 1 194 ? -29.164 1.744 0.816 1.00 80.88 194 LEU A N 1
ATOM 1400 C CA . LEU A 1 194 ? -27.854 1.579 1.451 1.00 80.88 194 LEU A CA 1
ATOM 1401 C C . LEU A 1 194 ? -27.625 0.104 1.766 1.00 80.88 194 LEU A C 1
ATOM 1403 O O . LEU A 1 194 ? -28.475 -0.527 2.396 1.00 80.88 194 LEU A O 1
ATOM 1407 N N . ASP A 1 195 ? -26.468 -0.418 1.370 1.00 81.69 195 ASP A N 1
ATOM 1408 C CA . ASP A 1 195 ? -26.039 -1.758 1.755 1.00 81.69 195 ASP A CA 1
ATOM 1409 C C . ASP A 1 195 ? -25.144 -1.687 2.996 1.00 81.69 195 ASP A C 1
ATOM 1411 O O . ASP A 1 195 ? -23.922 -1.548 2.929 1.00 81.69 195 ASP A O 1
ATOM 1415 N N . PHE A 1 196 ? -25.780 -1.749 4.166 1.00 84.81 196 PHE A N 1
ATOM 1416 C CA . PHE A 1 196 ? -25.063 -1.785 5.440 1.00 84.81 196 PHE A CA 1
ATOM 1417 C C . PHE A 1 196 ? -24.250 -3.074 5.621 1.00 84.81 196 PHE A C 1
ATOM 1419 O O . PHE A 1 196 ? -23.304 -3.075 6.407 1.00 84.81 196 PHE A O 1
ATOM 1426 N N . GLY A 1 197 ? -24.606 -4.160 4.923 1.00 84.25 197 GLY A N 1
ATOM 1427 C CA . GLY A 1 197 ? -23.858 -5.415 4.955 1.00 84.25 197 GLY A CA 1
ATOM 1428 C C . GLY A 1 197 ? -22.476 -5.227 4.343 1.00 84.25 197 GLY A C 1
ATOM 1429 O O . GLY A 1 197 ? -21.473 -5.500 5.001 1.00 84.25 197 GLY A O 1
ATOM 1430 N N . THR A 1 198 ? -22.425 -4.634 3.148 1.00 84.00 198 THR A N 1
ATOM 1431 C CA . THR A 1 198 ? -21.163 -4.284 2.481 1.00 84.00 198 THR A CA 1
ATOM 1432 C C . THR A 1 198 ? -20.305 -3.355 3.340 1.00 84.00 198 THR A C 1
ATOM 1434 O O . THR A 1 198 ? -19.103 -3.573 3.466 1.00 84.00 198 THR A O 1
ATOM 1437 N N . TRP A 1 199 ? -20.904 -2.365 4.016 1.00 88.62 199 TRP A N 1
ATOM 1438 C CA . TRP A 1 199 ? -20.151 -1.456 4.893 1.00 88.62 199 TRP A CA 1
ATOM 1439 C C . TRP A 1 199 ? -19.450 -2.181 6.043 1.00 88.62 199 TRP A C 1
ATOM 1441 O O . TRP A 1 199 ? -18.302 -1.876 6.360 1.00 88.62 199 TRP A O 1
ATOM 1451 N N . ILE A 1 200 ? -20.135 -3.136 6.673 1.00 88.75 200 ILE A N 1
ATOM 1452 C CA . ILE A 1 200 ? -19.592 -3.920 7.789 1.00 88.75 200 ILE A CA 1
ATOM 1453 C C . ILE A 1 200 ? -18.463 -4.836 7.305 1.00 88.75 200 ILE A C 1
ATOM 1455 O O . ILE A 1 200 ? -17.442 -4.970 7.984 1.00 88.75 200 ILE A O 1
ATOM 1459 N N . GLU A 1 201 ? -18.629 -5.462 6.140 1.00 86.44 201 GLU A N 1
ATOM 1460 C CA . GLU A 1 201 ? -17.619 -6.342 5.550 1.00 86.44 201 GLU A CA 1
ATOM 1461 C C . GLU A 1 201 ? -16.356 -5.576 5.145 1.00 86.44 201 GLU A C 1
ATOM 1463 O O . GLU A 1 201 ? -15.253 -5.963 5.541 1.00 86.44 201 GLU A O 1
ATOM 1468 N N . GLU A 1 202 ? -16.502 -4.449 4.445 1.00 86.25 202 GLU A N 1
ATOM 1469 C CA . GLU A 1 202 ? -15.378 -3.583 4.074 1.00 86.25 202 GLU A CA 1
ATOM 1470 C C . GLU A 1 202 ? -14.655 -3.034 5.314 1.00 86.25 202 GLU A C 1
ATOM 1472 O O . GLU A 1 202 ? -13.426 -3.098 5.404 1.00 86.25 202 GLU A O 1
ATOM 1477 N N . ALA A 1 203 ? -15.403 -2.580 6.327 1.00 88.25 203 ALA A N 1
ATOM 1478 C CA . ALA A 1 203 ? -14.831 -2.137 7.596 1.00 88.25 203 ALA A CA 1
ATOM 1479 C C . ALA A 1 203 ? -14.021 -3.247 8.284 1.00 88.25 203 ALA A C 1
ATOM 1481 O O . ALA A 1 203 ? -12.937 -3.001 8.818 1.00 88.25 203 ALA A O 1
ATOM 1482 N N . ARG A 1 204 ? -14.510 -4.491 8.246 1.00 89.25 204 ARG A N 1
ATOM 1483 C CA . ARG A 1 204 ? -13.806 -5.640 8.827 1.00 89.25 204 ARG A CA 1
ATOM 1484 C C . ARG A 1 204 ? -12.495 -5.923 8.103 1.00 89.25 204 ARG A C 1
ATOM 1486 O O . ARG A 1 204 ? -11.506 -6.242 8.766 1.00 89.25 204 ARG A O 1
ATOM 1493 N N . LEU A 1 205 ? -12.474 -5.798 6.777 1.00 84.25 205 LEU A N 1
ATOM 1494 C CA . LEU A 1 205 ? -11.264 -5.975 5.975 1.00 84.25 205 LEU A CA 1
ATOM 1495 C C . LEU A 1 205 ? -10.202 -4.932 6.329 1.00 84.25 205 LEU A C 1
ATOM 1497 O O . LEU A 1 205 ? -9.061 -5.310 6.589 1.00 84.25 205 LEU A O 1
ATOM 1501 N N . PHE A 1 206 ? -10.568 -3.653 6.446 1.00 84.81 206 PHE A N 1
ATOM 1502 C CA . PHE A 1 206 ? -9.621 -2.610 6.861 1.00 84.81 206 PHE A CA 1
ATOM 1503 C C . PHE A 1 206 ? -9.151 -2.763 8.308 1.00 84.81 206 PHE A C 1
ATOM 1505 O O . PHE A 1 206 ? -7.977 -2.541 8.599 1.00 84.81 206 PHE A O 1
ATOM 1512 N N . ALA A 1 207 ? -10.039 -3.183 9.212 1.00 85.56 207 ALA A N 1
ATOM 1513 C CA . ALA A 1 207 ? -9.680 -3.440 10.603 1.00 85.56 207 ALA A CA 1
ATOM 1514 C C . ALA A 1 207 ? -8.715 -4.631 10.748 1.00 85.56 207 ALA A C 1
ATOM 1516 O O . ALA A 1 207 ? -7.813 -4.603 11.582 1.00 85.56 207 ALA A O 1
ATOM 1517 N N . THR A 1 208 ? -8.898 -5.673 9.932 1.00 84.06 208 THR A N 1
ATOM 1518 C CA . THR A 1 208 ? -8.098 -6.907 9.975 1.00 84.06 208 THR A CA 1
ATOM 1519 C C . THR A 1 208 ? -6.787 -6.767 9.203 1.00 84.06 208 THR A C 1
ATOM 1521 O O . THR A 1 208 ? -5.783 -7.375 9.569 1.00 84.06 208 THR A O 1
ATOM 1524 N N . ASN A 1 209 ? -6.781 -5.966 8.138 1.00 79.50 209 ASN A N 1
ATOM 1525 C CA . ASN A 1 209 ? -5.635 -5.780 7.263 1.00 79.50 209 ASN A CA 1
ATOM 1526 C C . ASN A 1 209 ? -5.262 -4.288 7.149 1.00 79.50 209 ASN A C 1
ATOM 1528 O O . ASN A 1 209 ? -5.487 -3.661 6.111 1.00 79.50 209 ASN A O 1
ATOM 1532 N N . PRO A 1 210 ? -4.644 -3.705 8.195 1.00 76.62 210 PRO A N 1
ATOM 1533 C CA . PRO A 1 210 ? -4.215 -2.305 8.185 1.00 76.62 210 PRO A CA 1
ATOM 1534 C C . PRO A 1 210 ? -3.143 -2.015 7.121 1.00 76.62 210 PRO A C 1
ATOM 1536 O O . PRO A 1 210 ? -2.926 -0.858 6.762 1.00 76.62 210 PRO A O 1
ATOM 1539 N N . ALA A 1 211 ? -2.494 -3.047 6.565 1.00 72.69 211 ALA A N 1
ATOM 1540 C CA . ALA A 1 211 ? -1.575 -2.889 5.443 1.00 72.69 211 ALA A CA 1
ATOM 1541 C C . ALA A 1 211 ? -2.281 -2.387 4.172 1.00 72.69 211 ALA A C 1
ATOM 1543 O O . ALA A 1 211 ? -1.637 -1.728 3.364 1.00 72.69 211 ALA A O 1
ATOM 1544 N N . LEU A 1 212 ? -3.595 -2.607 4.024 1.00 72.69 212 LEU A N 1
ATOM 1545 C CA . LEU A 1 212 ? -4.381 -2.033 2.922 1.00 72.69 212 LEU A CA 1
ATOM 1546 C C . LEU A 1 212 ? -4.386 -0.501 2.967 1.00 72.69 212 LEU A C 1
ATOM 1548 O O . LEU A 1 212 ? -4.395 0.148 1.929 1.00 72.69 212 LEU A O 1
ATOM 1552 N N . LEU A 1 213 ? -4.310 0.080 4.166 1.00 71.75 213 LEU A N 1
ATOM 1553 C CA . LEU A 1 213 ? -4.228 1.528 4.374 1.00 71.75 213 LEU A CA 1
ATOM 1554 C C . LEU A 1 213 ? -2.801 2.065 4.152 1.00 71.75 213 LEU A C 1
ATOM 1556 O O . LEU A 1 213 ? -2.593 3.274 4.035 1.00 71.75 213 LEU A O 1
ATOM 1560 N N . THR A 1 214 ? -1.800 1.183 4.092 1.00 62.69 214 THR A N 1
ATOM 1561 C CA . THR A 1 214 ? -0.397 1.566 3.903 1.00 62.69 214 THR A CA 1
ATOM 1562 C C . THR A 1 214 ? -0.160 1.932 2.440 1.00 62.69 214 THR A C 1
ATOM 1564 O O . THR A 1 214 ? -0.562 1.212 1.536 1.00 62.69 214 THR A O 1
ATOM 1567 N N . GLY A 1 215 ? 0.471 3.079 2.177 1.00 62.91 215 GLY A N 1
ATOM 1568 C CA . GLY A 1 215 ? 0.745 3.516 0.801 1.00 62.91 215 GLY A CA 1
ATOM 1569 C C . GLY A 1 215 ? -0.469 4.048 0.024 1.00 62.91 215 GLY A C 1
ATOM 1570 O O . GLY A 1 215 ? -0.313 4.346 -1.153 1.00 62.91 215 GLY A O 1
ATOM 1571 N N . ARG A 1 216 ? -1.628 4.219 0.683 1.00 66.19 216 ARG A N 1
ATOM 1572 C CA . ARG A 1 216 ? -2.840 4.939 0.229 1.00 66.19 216 ARG A CA 1
ATOM 1573 C C . ARG A 1 216 ? -3.518 4.476 -1.064 1.00 66.19 216 ARG A C 1
ATOM 1575 O O . ARG A 1 216 ? -4.191 5.268 -1.717 1.00 66.19 216 ARG A O 1
ATOM 1582 N N . ILE A 1 217 ? -3.425 3.194 -1.407 1.00 69.62 217 ILE A N 1
ATOM 1583 C CA . ILE A 1 217 ? -4.188 2.639 -2.540 1.00 69.62 217 ILE A CA 1
ATOM 1584 C C . ILE A 1 217 ? -5.704 2.877 -2.362 1.00 69.62 217 ILE A C 1
ATOM 1586 O O . ILE A 1 217 ? -6.399 3.157 -3.329 1.00 69.62 217 ILE A O 1
ATOM 1590 N N . VAL A 1 218 ? -6.210 2.857 -1.126 1.00 71.44 218 VAL A N 1
ATOM 1591 C CA . VAL A 1 218 ? -7.648 2.988 -0.823 1.00 71.44 218 VAL A CA 1
ATOM 1592 C C . VAL A 1 218 ? -8.202 4.417 -0.866 1.00 71.44 218 VAL A C 1
ATOM 1594 O O . VAL A 1 218 ? -9.403 4.607 -0.732 1.00 71.44 218 VAL A O 1
ATOM 1597 N N . GLU A 1 219 ? -7.365 5.441 -1.055 1.00 72.75 219 GLU A N 1
ATOM 1598 C CA . GLU A 1 219 ? -7.870 6.809 -1.282 1.00 72.75 219 GLU A CA 1
ATOM 1599 C C . GLU A 1 219 ? -8.385 7.005 -2.720 1.00 72.75 219 GLU A C 1
ATOM 1601 O O . GLU A 1 219 ? -8.941 8.056 -3.045 1.00 72.75 219 GLU A O 1
ATOM 1606 N N . LEU A 1 220 ? -8.205 6.003 -3.589 1.00 72.12 220 LEU A N 1
ATOM 1607 C CA . LEU A 1 220 ? -8.654 6.067 -4.969 1.00 72.12 220 LEU A CA 1
ATOM 1608 C C . LEU A 1 220 ? -10.185 6.057 -5.051 1.00 72.12 220 LEU A C 1
ATOM 1610 O O . LEU A 1 220 ? -10.840 5.202 -4.445 1.00 72.12 220 LEU A O 1
ATOM 1614 N N . PRO A 1 221 ? -10.781 6.985 -5.818 1.00 69.06 221 PRO A N 1
ATOM 1615 C CA . PRO A 1 221 ? -12.219 7.013 -5.998 1.00 69.06 221 PRO A CA 1
ATOM 1616 C C . PRO A 1 221 ? -12.690 5.703 -6.639 1.00 69.06 221 PRO A C 1
ATOM 1618 O O . PRO A 1 221 ? -12.069 5.171 -7.557 1.00 69.06 221 PRO A O 1
ATOM 1621 N N . ASN A 1 222 ? -13.817 5.192 -6.143 1.00 72.12 222 ASN A N 1
ATOM 1622 C CA . ASN A 1 222 ? -14.444 3.944 -6.589 1.00 72.12 222 ASN A CA 1
ATOM 1623 C C . ASN A 1 222 ? -13.646 2.654 -6.330 1.00 72.12 222 ASN A C 1
ATOM 1625 O O . ASN A 1 222 ? -14.099 1.607 -6.779 1.00 72.12 222 ASN A O 1
ATOM 1629 N N . LEU A 1 223 ? -12.529 2.689 -5.596 1.00 78.81 223 LEU A N 1
ATOM 1630 C CA . LEU A 1 223 ? -11.856 1.471 -5.147 1.00 78.81 223 LEU A CA 1
ATOM 1631 C C . LEU A 1 223 ? -12.477 0.980 -3.833 1.00 78.81 223 LEU A C 1
ATOM 1633 O O . LEU A 1 223 ? -12.514 1.723 -2.854 1.00 78.81 223 LEU A O 1
ATOM 1637 N N . ASN A 1 224 ? -12.959 -0.263 -3.796 1.00 79.75 224 ASN A N 1
ATOM 1638 C CA . ASN A 1 224 ? -13.495 -0.858 -2.565 1.00 79.75 224 ASN A CA 1
ATOM 1639 C C . ASN A 1 224 ? -12.450 -1.704 -1.807 1.00 79.75 224 ASN A C 1
ATOM 1641 O O . ASN A 1 224 ? -11.368 -2.017 -2.312 1.00 79.75 224 ASN A O 1
ATOM 1645 N N . ALA A 1 225 ? -12.774 -2.095 -0.569 1.00 79.69 225 ALA A N 1
ATOM 1646 C CA . ALA A 1 225 ? -11.868 -2.876 0.282 1.00 79.69 225 ALA A CA 1
ATOM 1647 C C . ALA A 1 225 ? -11.508 -4.252 -0.304 1.00 79.69 225 ALA A C 1
ATOM 1649 O O . ALA A 1 225 ? -10.402 -4.750 -0.090 1.00 79.69 225 ALA A O 1
ATOM 1650 N N . ILE A 1 226 ? -12.443 -4.870 -1.029 1.00 82.06 226 ILE A N 1
ATOM 1651 C CA . ILE A 1 226 ? -12.283 -6.205 -1.614 1.00 82.06 226 ILE A CA 1
ATOM 1652 C C . ILE A 1 226 ? -11.300 -6.140 -2.788 1.00 82.06 226 ILE A C 1
ATOM 1654 O O . ILE A 1 226 ? -10.372 -6.939 -2.867 1.00 82.06 226 ILE A O 1
ATOM 1658 N N . GLU A 1 227 ? -11.444 -5.156 -3.668 1.00 84.88 227 GLU A N 1
ATOM 1659 C CA . GLU A 1 227 ? -10.535 -4.891 -4.784 1.00 84.88 227 GLU A CA 1
ATOM 1660 C C . GLU A 1 227 ? -9.151 -4.485 -4.273 1.00 84.88 227 GLU A C 1
ATOM 1662 O O . GLU A 1 227 ? -8.144 -5.003 -4.753 1.00 84.88 227 GLU A O 1
ATOM 1667 N N . ALA A 1 228 ? -9.084 -3.642 -3.236 1.00 83.25 228 ALA A N 1
ATOM 1668 C CA . ALA A 1 228 ? -7.830 -3.317 -2.561 1.00 83.25 228 ALA A CA 1
ATOM 1669 C C . ALA A 1 228 ? -7.151 -4.572 -1.980 1.00 83.25 228 ALA A C 1
ATOM 1671 O O . ALA A 1 228 ? -5.933 -4.730 -2.085 1.00 83.25 228 ALA A O 1
ATOM 1672 N N . GLN A 1 229 ? -7.925 -5.501 -1.411 1.00 83.31 229 GLN A N 1
ATOM 1673 C CA . GLN A 1 229 ? -7.412 -6.787 -0.943 1.00 83.31 229 GLN A CA 1
ATOM 1674 C C . GLN A 1 229 ? -6.909 -7.663 -2.097 1.00 83.31 229 GLN A C 1
ATOM 1676 O O . GLN A 1 229 ? -5.852 -8.280 -1.962 1.00 83.31 229 GLN A O 1
ATOM 1681 N N . GLN A 1 230 ? -7.625 -7.716 -3.221 1.00 86.19 230 GLN A N 1
ATOM 1682 C CA . GLN A 1 230 ? -7.219 -8.478 -4.407 1.00 86.19 230 GLN A CA 1
ATOM 1683 C C . GLN A 1 230 ? -5.926 -7.919 -5.018 1.00 86.19 230 GLN A C 1
ATOM 1685 O O . GLN A 1 230 ? -5.006 -8.684 -5.300 1.00 86.19 230 GLN A O 1
ATOM 1690 N N . LEU A 1 231 ? -5.799 -6.592 -5.115 1.00 85.88 231 LEU A N 1
ATOM 1691 C CA . LEU A 1 231 ? -4.560 -5.909 -5.503 1.00 85.88 231 LEU A CA 1
ATOM 1692 C C . LEU A 1 231 ? -3.399 -6.295 -4.582 1.00 85.88 231 LEU A C 1
ATOM 1694 O O . LEU A 1 231 ? -2.328 -6.693 -5.046 1.00 85.88 231 LEU A O 1
ATOM 1698 N N . PHE A 1 232 ? -3.630 -6.254 -3.270 1.00 83.69 232 PHE A N 1
ATOM 1699 C CA . PHE A 1 232 ? -2.617 -6.613 -2.285 1.00 83.69 232 PHE A CA 1
ATOM 1700 C C . PHE A 1 232 ? -2.200 -8.087 -2.387 1.00 83.69 232 PHE A C 1
ATOM 1702 O O . PHE A 1 232 ? -1.011 -8.407 -2.272 1.00 83.69 232 PHE A O 1
ATOM 1709 N N . ALA A 1 233 ? -3.163 -8.985 -2.617 1.00 83.25 233 ALA A N 1
ATOM 1710 C CA . ALA A 1 233 ? -2.924 -10.408 -2.841 1.00 83.25 233 ALA A CA 1
ATOM 1711 C C . ALA A 1 233 ? -2.135 -10.663 -4.136 1.00 83.25 233 ALA A C 1
ATOM 1713 O O . ALA A 1 233 ? -1.278 -11.543 -4.158 1.00 83.25 233 ALA A O 1
ATOM 1714 N N . ALA A 1 234 ? -2.353 -9.844 -5.169 1.00 84.81 234 ALA A N 1
ATOM 1715 C CA . ALA A 1 234 ? -1.583 -9.847 -6.412 1.00 84.81 234 ALA A CA 1
ATOM 1716 C C . ALA A 1 234 ? -0.187 -9.199 -6.281 1.00 84.81 234 ALA A C 1
ATOM 1718 O O . ALA A 1 234 ? 0.573 -9.163 -7.244 1.00 84.81 234 ALA A O 1
ATOM 1719 N N . GLY A 1 235 ? 0.181 -8.706 -5.093 1.00 84.19 235 GLY A N 1
ATOM 1720 C CA . GLY A 1 235 ? 1.488 -8.099 -4.826 1.00 84.19 235 GLY A CA 1
ATOM 1721 C C . GLY A 1 235 ? 1.566 -6.597 -5.111 1.00 84.19 235 GLY A C 1
ATOM 1722 O O . GLY A 1 235 ? 2.627 -6.009 -4.920 1.00 84.19 235 GLY A O 1
ATOM 1723 N N . ILE A 1 236 ? 0.458 -5.959 -5.493 1.00 87.12 236 ILE A N 1
ATOM 1724 C CA . ILE A 1 236 ? 0.368 -4.513 -5.713 1.00 87.12 236 ILE A CA 1
ATOM 1725 C C . ILE A 1 236 ? 0.082 -3.855 -4.360 1.00 87.12 236 ILE A C 1
ATOM 1727 O O . ILE A 1 236 ? -1.037 -3.915 -3.850 1.00 87.12 236 ILE A O 1
ATOM 1731 N N . ARG A 1 237 ? 1.113 -3.273 -3.733 1.00 83.25 237 ARG A N 1
ATOM 1732 C CA . ARG A 1 237 ? 1.044 -2.780 -2.340 1.00 83.25 237 ARG A CA 1
ATOM 1733 C C . ARG A 1 237 ? 1.276 -1.283 -2.190 1.00 83.25 237 ARG A C 1
ATOM 1735 O O . ARG A 1 237 ? 1.193 -0.764 -1.080 1.00 83.25 237 ARG A O 1
ATOM 1742 N N . SER A 1 238 ? 1.563 -0.582 -3.279 1.00 82.56 238 SER A N 1
ATOM 1743 C CA . SER A 1 238 ? 1.722 0.868 -3.279 1.00 82.56 238 SER A CA 1
ATOM 1744 C C . SER A 1 238 ? 1.043 1.523 -4.479 1.00 82.56 238 SER A C 1
ATOM 1746 O O . SER A 1 238 ? 0.812 0.884 -5.508 1.00 82.56 238 SER A O 1
ATOM 1748 N N . LEU A 1 239 ? 0.776 2.830 -4.371 1.00 82.69 239 LEU A N 1
ATOM 1749 C CA . LEU A 1 239 ? 0.343 3.637 -5.516 1.00 82.69 239 LEU A CA 1
ATOM 1750 C C . LEU A 1 239 ? 1.346 3.562 -6.677 1.00 82.69 239 LEU A C 1
ATOM 1752 O O . LEU A 1 239 ? 0.930 3.595 -7.829 1.00 82.69 239 LEU A O 1
ATOM 1756 N N . ALA A 1 240 ? 2.649 3.426 -6.396 1.00 84.38 240 ALA A N 1
ATOM 1757 C CA . ALA A 1 240 ? 3.683 3.290 -7.424 1.00 84.38 240 ALA A CA 1
ATOM 1758 C C . ALA A 1 240 ? 3.576 1.957 -8.176 1.00 84.38 240 ALA A C 1
ATOM 1760 O O . ALA A 1 240 ? 3.626 1.947 -9.406 1.00 84.38 240 ALA A O 1
ATOM 1761 N N . ASP A 1 241 ? 3.359 0.853 -7.453 1.00 87.06 241 ASP A N 1
ATOM 1762 C CA . ASP A 1 241 ? 3.140 -0.463 -8.062 1.00 87.06 241 ASP A CA 1
ATOM 1763 C C . ASP A 1 241 ? 1.880 -0.453 -8.925 1.00 87.06 241 ASP A C 1
ATOM 1765 O O . ASP A 1 241 ? 1.894 -0.986 -10.032 1.00 87.06 241 ASP A O 1
ATOM 1769 N N . LEU A 1 242 ? 0.813 0.188 -8.435 1.00 87.00 242 LEU A N 1
ATOM 1770 C CA . LEU A 1 242 ? -0.457 0.318 -9.143 1.00 87.00 242 LEU A CA 1
ATOM 1771 C C . LEU A 1 242 ? -0.323 1.192 -10.398 1.00 87.00 242 LEU A C 1
ATOM 1773 O O . LEU A 1 242 ? -0.795 0.811 -11.465 1.00 87.00 242 LEU A O 1
ATOM 1777 N N . ALA A 1 243 ? 0.376 2.326 -10.305 1.00 87.00 243 ALA A N 1
ATOM 1778 C CA . ALA A 1 243 ? 0.650 3.219 -11.430 1.00 87.0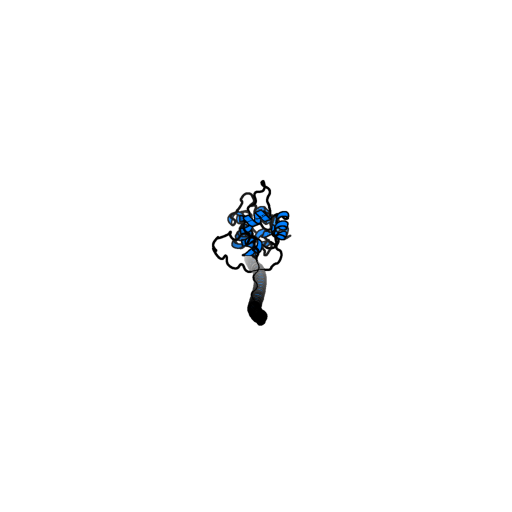0 243 ALA A CA 1
ATOM 1779 C C . ALA A 1 243 ? 1.493 2.558 -12.538 1.00 87.00 243 ALA A C 1
ATOM 1781 O O . ALA A 1 243 ? 1.425 2.981 -13.697 1.00 87.00 243 ALA A O 1
ATOM 1782 N N . ALA A 1 244 ? 2.289 1.544 -12.192 1.00 89.06 244 ALA A N 1
ATOM 1783 C CA . ALA A 1 244 ? 3.093 0.772 -13.133 1.00 89.06 244 ALA A CA 1
ATOM 1784 C C . ALA A 1 244 ? 2.304 -0.333 -13.862 1.00 89.06 244 ALA A C 1
ATOM 1786 O O . ALA A 1 244 ? 2.796 -0.844 -14.869 1.00 89.06 244 ALA A O 1
ATOM 1787 N N . GLN A 1 245 ? 1.103 -0.696 -13.395 1.00 91.50 245 GLN A N 1
ATOM 1788 C CA . GLN A 1 245 ? 0.293 -1.740 -14.028 1.00 91.50 245 GLN A CA 1
ATOM 1789 C C . GLN A 1 245 ? -0.449 -1.245 -15.274 1.00 91.50 245 GLN A C 1
ATOM 1791 O O . GLN A 1 245 ? -0.764 -0.060 -15.419 1.00 91.50 245 GLN A O 1
ATOM 1796 N N . SER A 1 246 ? -0.760 -2.181 -16.175 1.00 89.00 246 SER A N 1
ATOM 1797 C CA . SER A 1 246 ? -1.671 -1.946 -17.294 1.00 89.00 246 SER A CA 1
ATOM 1798 C C . SER A 1 246 ? -3.121 -2.217 -16.890 1.00 89.00 246 SER A C 1
ATOM 1800 O O . SER A 1 246 ? -3.402 -3.062 -16.042 1.00 89.00 246 SER A O 1
ATOM 1802 N N . GLU A 1 247 ? -4.058 -1.525 -17.540 1.00 89.75 247 GLU A N 1
ATOM 1803 C CA . GLU A 1 247 ? -5.494 -1.744 -17.339 1.00 89.75 247 GLU A CA 1
ATOM 1804 C C . GLU A 1 247 ? -5.888 -3.208 -17.584 1.00 89.75 247 GLU A C 1
ATOM 1806 O O . GLU A 1 247 ? -6.626 -3.795 -16.799 1.00 89.75 247 GLU A O 1
ATOM 1811 N N . GLU A 1 248 ? -5.365 -3.808 -18.654 1.00 87.12 248 GLU A N 1
ATOM 1812 C CA . GLU A 1 248 ? -5.637 -5.200 -19.022 1.00 87.12 248 GLU A CA 1
ATOM 1813 C C . GLU A 1 248 ? -5.194 -6.172 -17.926 1.00 87.12 248 GLU A C 1
ATOM 1815 O O . GLU A 1 248 ? -5.948 -7.076 -17.572 1.00 87.12 248 GLU A O 1
ATOM 1820 N N . HIS A 1 249 ? -4.021 -5.941 -17.328 1.00 88.50 249 HIS A N 1
ATOM 1821 C CA . HIS A 1 249 ? -3.521 -6.779 -16.243 1.00 88.50 249 HIS A CA 1
ATOM 1822 C C . HIS A 1 249 ? -4.379 -6.651 -14.979 1.00 88.50 249 HIS A C 1
ATOM 1824 O O . HIS A 1 249 ? -4.693 -7.647 -14.333 1.00 88.50 249 HIS A O 1
ATOM 1830 N N . LEU A 1 250 ? -4.835 -5.439 -14.652 1.00 89.00 250 LEU A N 1
ATOM 1831 C CA . LEU A 1 250 ? -5.734 -5.226 -13.516 1.00 89.00 250 LEU A CA 1
ATOM 1832 C C . LEU A 1 250 ? -7.101 -5.895 -13.720 1.00 89.00 250 LEU A C 1
ATOM 1834 O O . LEU A 1 250 ? -7.664 -6.423 -12.766 1.00 89.00 250 LEU A O 1
ATOM 1838 N N . ARG A 1 251 ? -7.622 -5.923 -14.952 1.00 89.12 251 ARG A N 1
ATOM 1839 C CA . ARG A 1 251 ? -8.872 -6.631 -15.282 1.00 89.12 251 ARG A CA 1
ATOM 1840 C C . ARG A 1 251 ? -8.747 -8.151 -15.187 1.00 89.12 251 ARG A C 1
ATOM 1842 O O . ARG A 1 251 ? -9.743 -8.814 -14.924 1.00 89.12 251 ARG A O 1
ATOM 1849 N N . GLU A 1 252 ? -7.559 -8.699 -15.423 1.00 89.06 252 GLU A N 1
ATOM 1850 C CA . GLU A 1 252 ? -7.297 -10.136 -15.287 1.00 89.06 252 GLU A CA 1
ATOM 1851 C C . GLU A 1 252 ? -7.162 -10.556 -13.817 1.00 89.06 252 GLU A C 1
ATOM 1853 O O . GLU A 1 252 ? -7.630 -11.622 -13.423 1.00 89.06 252 GLU A O 1
ATOM 1858 N N . LEU A 1 253 ? -6.540 -9.706 -12.997 1.00 86.31 253 LEU A N 1
ATOM 1859 C CA . LEU A 1 253 ? -6.272 -9.997 -11.590 1.00 86.31 253 LEU A CA 1
ATOM 1860 C C . LEU A 1 253 ? -7.476 -9.780 -10.670 1.00 86.31 253 LEU A C 1
ATOM 1862 O O . LEU A 1 253 ? -7.565 -10.422 -9.622 1.00 86.31 253 LEU A O 1
ATOM 1866 N N . ILE A 1 254 ? -8.363 -8.849 -11.022 1.00 87.94 254 ILE A N 1
ATOM 1867 C CA . ILE A 1 254 ? -9.409 -8.362 -10.123 1.00 87.94 254 ILE A CA 1
ATOM 1868 C C . ILE A 1 254 ? -10.767 -8.866 -10.590 1.00 87.94 254 ILE A C 1
ATOM 1870 O O . ILE A 1 254 ? -11.179 -8.656 -11.727 1.00 87.94 254 ILE A O 1
ATOM 1874 N N . THR A 1 255 ? -11.488 -9.497 -9.670 1.00 86.50 255 THR A N 1
ATOM 1875 C CA . THR A 1 255 ? -12.905 -9.814 -9.828 1.00 86.50 255 THR A CA 1
ATOM 1876 C C . THR A 1 255 ? -13.718 -8.698 -9.172 1.00 86.50 255 THR A C 1
ATOM 1878 O O . THR A 1 255 ? -13.780 -8.660 -7.937 1.00 86.50 255 THR A O 1
ATOM 1881 N N . PRO A 1 256 ? -14.316 -7.780 -9.955 1.00 81.12 256 PRO A N 1
ATOM 1882 C CA . PRO A 1 256 ? -15.036 -6.646 -9.398 1.00 81.12 256 PRO A CA 1
ATOM 1883 C C . PRO A 1 256 ? -16.341 -7.081 -8.743 1.00 81.12 256 PRO A C 1
ATOM 1885 O O . PRO A 1 256 ? -17.100 -7.878 -9.298 1.00 81.12 256 PRO A O 1
ATOM 1888 N N . THR A 1 257 ? -16.627 -6.495 -7.585 1.00 74.31 257 THR A N 1
ATOM 1889 C CA . THR A 1 257 ? -17.905 -6.687 -6.887 1.00 74.31 257 THR A CA 1
ATOM 1890 C C . THR A 1 257 ? -19.044 -5.979 -7.626 1.00 74.31 257 THR A C 1
ATOM 1892 O O . THR A 1 257 ? -20.157 -6.494 -7.693 1.00 74.31 257 THR A O 1
ATOM 1895 N N . ASP A 1 258 ? -18.759 -4.815 -8.223 1.00 77.81 258 ASP A N 1
ATOM 1896 C CA . ASP A 1 258 ? -19.697 -4.039 -9.038 1.00 77.81 258 ASP A CA 1
ATOM 1897 C C . ASP A 1 258 ? -19.057 -3.693 -10.398 1.00 77.81 258 ASP A C 1
ATOM 1899 O O . ASP A 1 258 ? -18.280 -2.736 -10.499 1.00 77.81 258 ASP A O 1
ATOM 1903 N N . PRO A 1 259 ? -19.385 -4.440 -11.471 1.00 78.31 259 PRO A N 1
ATOM 1904 C CA . PRO A 1 259 ? -18.823 -4.207 -12.799 1.00 78.31 259 PRO A CA 1
ATOM 1905 C C . PRO A 1 259 ? -19.114 -2.809 -13.353 1.00 78.31 259 PRO A C 1
ATOM 1907 O O . PRO A 1 259 ? -18.380 -2.341 -14.217 1.00 78.31 259 PRO A O 1
ATOM 1910 N N . ALA A 1 260 ? -20.178 -2.142 -12.889 1.00 78.38 260 ALA A N 1
ATOM 1911 C CA . ALA A 1 260 ? -20.548 -0.816 -13.376 1.00 78.38 260 ALA A CA 1
ATOM 1912 C C . ALA A 1 260 ? -19.654 0.295 -12.807 1.00 78.38 260 ALA A C 1
ATOM 1914 O O . ALA A 1 260 ? -19.541 1.358 -13.416 1.00 78.38 260 ALA A O 1
ATOM 1915 N N . LYS A 1 261 ? -19.028 0.061 -11.648 1.00 74.31 261 LYS A N 1
ATOM 1916 C CA . LYS A 1 261 ? -18.118 1.010 -10.985 1.00 74.31 261 LYS A CA 1
ATOM 1917 C C . LYS A 1 261 ? -16.646 0.650 -11.156 1.00 74.31 261 LYS A C 1
ATOM 1919 O O . LYS A 1 261 ? -15.781 1.468 -10.851 1.00 74.31 261 LYS A O 1
ATOM 1924 N N . PHE A 1 262 ? -16.364 -0.554 -11.641 1.00 84.50 262 PHE A N 1
ATOM 1925 C CA . PHE A 1 262 ? -15.011 -1.029 -11.864 1.00 84.50 262 PHE A CA 1
ATOM 1926 C C . PHE A 1 262 ? -14.353 -0.311 -13.045 1.00 84.50 262 PHE A C 1
ATOM 1928 O O . PHE A 1 262 ? -14.685 -0.554 -14.207 1.00 84.50 262 PHE A O 1
ATOM 1935 N N . ASN A 1 263 ? -13.395 0.565 -12.742 1.00 86.19 263 ASN A N 1
ATOM 1936 C CA . ASN A 1 263 ? -12.650 1.319 -13.743 1.00 86.19 263 ASN A CA 1
ATOM 1937 C C . ASN A 1 263 ? -11.139 1.330 -13.436 1.00 86.19 263 ASN A C 1
ATOM 1939 O O . ASN A 1 263 ? -10.610 2.311 -12.908 1.00 86.19 263 ASN A O 1
ATOM 1943 N N . PRO A 1 264 ? -10.412 0.253 -13.786 1.00 86.62 264 PRO A N 1
ATOM 1944 C CA . PRO A 1 264 ? -8.981 0.154 -13.508 1.00 86.62 264 PRO A CA 1
ATOM 1945 C C . PRO A 1 264 ? -8.144 1.207 -14.251 1.00 86.62 264 PRO A C 1
ATOM 1947 O O . PRO A 1 264 ? -7.066 1.569 -13.782 1.00 86.62 264 PRO A O 1
ATOM 1950 N N . ALA A 1 265 ? -8.635 1.740 -15.377 1.00 87.06 265 ALA A N 1
ATOM 1951 C CA . ALA A 1 265 ? -7.966 2.826 -16.091 1.00 87.06 265 ALA A CA 1
ATOM 1952 C C . ALA A 1 265 ? -7.917 4.113 -15.254 1.00 87.06 265 ALA A C 1
ATOM 1954 O O . ALA A 1 265 ? -6.876 4.772 -15.194 1.00 87.06 265 ALA A O 1
ATOM 1955 N N . GLU A 1 266 ? -9.023 4.451 -14.581 1.00 87.62 266 GLU A N 1
ATOM 1956 C CA . GLU A 1 266 ? -9.075 5.591 -13.661 1.00 87.62 266 GLU A CA 1
ATOM 1957 C C . GLU A 1 266 ? -8.153 5.382 -12.468 1.00 87.62 266 GLU A C 1
ATOM 1959 O O . GLU A 1 266 ? -7.405 6.291 -12.128 1.00 87.62 266 GLU A O 1
ATOM 1964 N N . TRP A 1 267 ? -8.103 4.177 -11.899 1.00 87.69 267 TRP A N 1
ATOM 1965 C CA . TRP A 1 267 ? -7.215 3.889 -10.772 1.00 87.69 267 TRP A CA 1
ATOM 1966 C C . TRP A 1 267 ? -5.741 4.101 -11.111 1.00 87.69 267 TRP A C 1
ATOM 1968 O O . TRP A 1 267 ? -5.017 4.722 -10.337 1.00 87.69 267 TRP A O 1
ATOM 1978 N N . VAL A 1 268 ? -5.288 3.643 -12.283 1.00 88.69 268 VAL A N 1
ATOM 1979 C CA . VAL A 1 268 ? -3.907 3.865 -12.743 1.00 88.69 268 VAL A CA 1
ATOM 1980 C C . VAL A 1 268 ? -3.645 5.354 -12.993 1.00 88.69 268 VAL A C 1
ATOM 1982 O O . VAL A 1 268 ? -2.576 5.862 -12.647 1.00 88.69 268 VAL A O 1
ATOM 1985 N N . ALA A 1 269 ? -4.602 6.069 -13.590 1.00 87.88 269 ALA A N 1
ATOM 1986 C CA . ALA A 1 269 ? -4.477 7.499 -13.865 1.00 87.88 269 ALA A CA 1
ATOM 1987 C C . ALA A 1 269 ? -4.442 8.341 -12.579 1.00 87.88 269 ALA 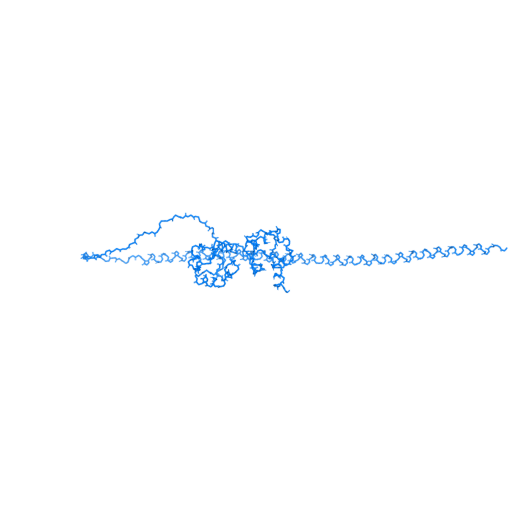A C 1
ATOM 1989 O O . ALA A 1 269 ? -3.621 9.253 -12.455 1.00 87.88 269 ALA A O 1
ATOM 1990 N N . ASP A 1 270 ? -5.297 8.020 -11.615 1.00 86.31 270 ASP A N 1
ATOM 1991 C CA . ASP A 1 270 ? -5.373 8.675 -10.314 1.00 86.31 270 ASP A CA 1
ATOM 1992 C C . ASP A 1 270 ? -4.151 8.337 -9.456 1.00 86.31 270 ASP A C 1
ATOM 1994 O O . ASP A 1 270 ? -3.574 9.237 -8.848 1.00 86.31 270 ASP A O 1
ATOM 1998 N N . ALA A 1 271 ? -3.672 7.089 -9.487 1.00 86.38 271 ALA A N 1
ATOM 1999 C CA . ALA A 1 271 ? -2.430 6.702 -8.824 1.00 86.38 271 ALA A CA 1
ATOM 2000 C C . ALA A 1 271 ? -1.230 7.494 -9.360 1.00 86.38 271 ALA A C 1
ATOM 2002 O O . ALA A 1 271 ? -0.435 8.005 -8.574 1.00 86.38 271 ALA A O 1
ATOM 2003 N N . LYS A 1 272 ? -1.128 7.679 -10.685 1.00 88.00 272 LYS A N 1
ATOM 2004 C CA . LYS A 1 272 ? -0.105 8.549 -11.292 1.00 88.00 272 LYS A CA 1
ATOM 2005 C C . LYS A 1 272 ? -0.256 9.999 -10.837 1.00 88.00 272 LYS A C 1
ATOM 2007 O O . LYS A 1 272 ? 0.729 10.602 -10.430 1.00 88.00 272 LYS A O 1
ATOM 2012 N N . ARG A 1 273 ? -1.482 10.534 -10.837 1.00 86.12 273 ARG A N 1
ATOM 2013 C CA . ARG A 1 273 ? -1.766 11.912 -10.397 1.00 86.12 273 ARG A CA 1
ATOM 2014 C C . ARG A 1 273 ? -1.380 12.154 -8.936 1.00 86.12 273 ARG A C 1
ATOM 2016 O O . ARG A 1 273 ? -0.915 13.236 -8.602 1.00 86.12 273 ARG A O 1
ATOM 2023 N N . LEU A 1 274 ? -1.582 11.166 -8.067 1.00 82.12 274 LEU A N 1
ATOM 2024 C CA . LEU A 1 274 ? -1.214 11.249 -6.652 1.00 82.12 274 LEU A CA 1
ATOM 2025 C C . LEU A 1 274 ? 0.302 11.127 -6.417 1.00 82.12 274 LEU A C 1
ATOM 2027 O O . LEU A 1 274 ? 0.777 11.526 -5.355 1.00 82.12 274 LEU A O 1
ATOM 2031 N N . LEU A 1 275 ? 1.060 10.597 -7.384 1.00 81.38 275 LEU A N 1
ATOM 2032 C CA . LEU A 1 275 ? 2.518 10.452 -7.310 1.00 81.38 275 LEU A CA 1
ATOM 2033 C C . LEU A 1 275 ? 3.297 11.647 -7.885 1.00 81.38 275 LEU A C 1
ATOM 2035 O O . LEU A 1 275 ? 4.449 11.833 -7.489 1.00 81.38 275 LEU A O 1
ATOM 2039 N N . GLY A 1 276 ? 2.703 12.451 -8.778 1.00 62.06 276 GLY A N 1
ATOM 2040 C CA . GLY A 1 276 ? 3.337 13.646 -9.357 1.00 62.06 276 GLY A CA 1
ATOM 2041 C C . GLY A 1 276 ? 2.736 14.089 -10.681 1.00 62.06 276 GLY A C 1
ATOM 2042 O O . GLY A 1 276 ? 2.908 13.349 -11.674 1.00 62.06 276 GLY A O 1
#

Nearest PDB structures (foldseek):
  2zud-assembly1_B  TM=6.874E-01  e=1.069E+00  Saccharolobus solfataricus
  2zub-assembly1_B  TM=7.356E-01  e=1.964E+00  Saccharolobus solfataricus
  3im2-assembly1_A  TM=3.999E-01  e=1.130E+00  Saccharomyces cerevisiae

Radius of gyration: 40.68 Å; Cα contacts (8 Å, |Δi|>4): 169; chains: 1; bounding box: 120×32×140 Å

pLDDT: mean 78.57, std 17.3, range [33.06, 97.94]

Solvent-accessible surface area (backbone atoms only — not comparable to full-atom values): 16314 Å² total; per-residue (Å²): 144,71,68,63,66,58,52,53,53,53,51,52,54,52,51,54,52,52,50,50,51,51,48,53,51,51,55,51,50,53,55,51,50,52,56,49,50,54,49,50,52,50,50,52,53,50,51,51,51,52,49,52,51,52,52,51,52,51,52,50,54,49,53,52,48,52,51,54,50,49,53,51,52,52,54,51,51,50,53,53,50,52,50,51,51,50,52,50,50,53,53,52,49,54,50,51,53,52,48,52,63,68,64,53,76,75,83,78,73,85,85,78,91,76,88,82,91,86,88,86,88,87,84,86,86,91,86,83,92,80,82,91,79,76,88,74,74,87,70,80,85,74,65,101,54,77,50,79,58,57,50,40,74,88,35,44,74,73,48,41,54,42,38,43,74,71,71,37,41,34,41,58,56,45,35,71,52,50,53,69,56,50,46,68,64,64,56,70,55,100,88,56,90,74,65,49,60,59,44,25,53,34,19,38,49,49,53,76,38,59,66,58,64,40,63,50,54,48,75,40,85,77,44,40,56,66,56,50,47,40,38,42,73,73,67,40,61,33,31,68,54,42,39,69,50,51,49,70,59,48,59,72,69,45,82,64,92,48,73,90,61,60,51,56,61,56,48,27,52,50,28,38,61,77,73,103

Sequence (276 aa):
MNFDLVSLLMGLGTGVLIMLVLFTWSRGGIH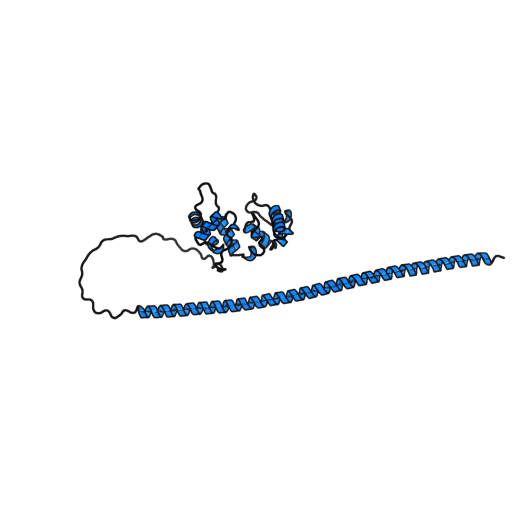RAEAQALRGELAAVQASAAQKQAEANTQMSHLQGQVAEANGRISTLHSQLEEATGQIGTLQQALAESQAQQAAPAPEAPAAPAELVAEPAPAAVASADAPPVAAVAALPTTTGQPQDLKIINGIGGNYEKRLNKAGILNFAQLAAQTAAQLHDIIKPQGWQTLDFGTWIEEARLFATNPALLTGRIVELPNLNAIEAQQLFAAGIRSLADLAAQSEEHLRELITPTDPAKFNPAEWVADAKRLLG

Secondary structure (DSSP, 8-state):
--HHHHHHHHHHHHHHHHHHHHHHHHHHHHHHHHHHHHHHHHHHHHHHHHHHHHHHHHHHHHHHHHHHHHHHHHHHHHHHHHHHHHHHHHHHHHHHHHHHHHSSPPP-PPPPP-----------------------------------GGGSTT--HHHHHHHHHTT--SHHHHHTS-HHHHHHHH---TT----HHHHHHHHHHHHH-GGGGGGGGGGSTT--HHHHHHHHHTT--SHHHHHTS-HHHHHHH---S-TTT--HHHHHHHHHHHH-

=== Feature glossary ===
The record interleaves many kinds of information about one protein. Here is each kind framed as the question it answers.

Q: What does the local fold look like, residue by residue?
A: The Foldseek 3Di string encodes local tertiary geometry as a 20-letter alphabet — one character per residue — derived from the relative positions of nearby Cα atoms. Unlike the amino-acid sequence, 3Di is a direct function of the 3D structure, so two proteins with the same fold have similar 3Di strings even at low sequence identity.

Q: Which residues are in helices, strands, or loops?
A: The SS8 string is DSSP's per-residue secondary-structure call. α-helix (H) means an i→i+4 H-bond ladder; β-strand (E) means the residue participates in a β-sheet; 3₁₀ (G) and π (I) are tighter and wider helices; T/S are turns/bends; '-' is loop.

Q: How big and how compact is the whole molecule?
A: Radius of gyration (Rg) is the root-mean-square distance of Cα atoms from their centroid — a single number for overall size and compactness. A globular domain of N residues has Rg ≈ 2.2·N^0.38 Å; an extended or disordered chain has a much larger Rg. The Cα contact count is the number of residue pairs whose Cα atoms are within 8 Å and are more than four positions apart in sequence — a standard proxy for tertiary packing density. The bounding box is the smallest axis-aligned box enclosing all Cα atoms.

Q: Where is each backbone atom in 3D?
A: Structure coordinates are given as an mmCIF _atom_site loop: one row per atom with element, residue name, chain id, sequence number, and x/y/z position in Å. Only the four main-chain atoms per residue are included here; side chains are omitted to keep the record compact.

Q: What is the amino-acid chain?
A: Primary structure: the covalent order of the twenty standard amino acids along the backbone. Two proteins with the same sequence will (almost always) fold to the same structure; two with 30% identity often share a fold but not the details.

Q: What if only a Cα trace is available?
A: Three-state secondary structure (P-SEA) collapses the eight DSSP classes into helix (a), strand (b), and coil (c). P-SEA assigns these from Cα geometry alone — distances and angles — without requiring backbone oxygens, so it works on any Cα trace.

Q: What family and function is it annotated with?
A: Database cross-references. InterPro integrates a dozen domain/family signature databases into unified entries with residue-range hits. GO terms attach function/process/location labels with evidence codes. CATH codes position the fold in a four-level structural taxonomy. Organism is the NCBI-taxonomy species name.

Q: How confident is the AlphaFold model at each residue?
A: pLDDT is the predicted lDDT-Cα score: AlphaFold's confidence that the local environment of each residue (all inter-atomic distances within 15 Å) is correctly placed. It is a per-residue number between 0 and 100, with higher meaning more reliable.

Q: How mobile is each atom in the crystal?
A: B-factor (Debye–Waller factor) reflects atomic displacement in the crystal lattice. It is an experimental observable (units Å²), not a prediction; low values mean the atom is pinned down, high values mean it moves or is heterogeneous across the crystal.

Q: Which residues are buried vs exposed?
A: SASA measures how much of the protein is reachable by solvent. It is computed by rolling a water-sized probe over the atomic surface and summing the exposed area (Å²). Per-residue SASA distinguishes core (buried, low SASA) from surface (exposed, high SASA) residues; total SASA is a whole-molecule size measure.

Q: What do the diagnostic plots show?
A: Plot images: a contact map (which residues are close in 3D, as an N×N binary image), a Ramachandran scatter (backbone torsion angles, revealing secondary-structure composition at a glance), and — for AlphaFold structures — a PAE heatmap (pairwise prediction confidence).

Q: What known structures does this most resemble?
A: The Foldseek neighbor list gives the closest experimentally determined structures in the PDB, ranked by structural alignment. TM-score near 1 means near-identical fold; near 0.3 means only rough topology match. This is how one finds what a novel AlphaFold prediction most resembles in the solved-structure universe.

Q: Are the domains correctly placed relative to each other?
A: Predicted aligned error is AlphaFold's pairwise confidence. Unlike pLDDT (per-residue), PAE is per-residue-pair and captures whether two parts of the structure are correctly 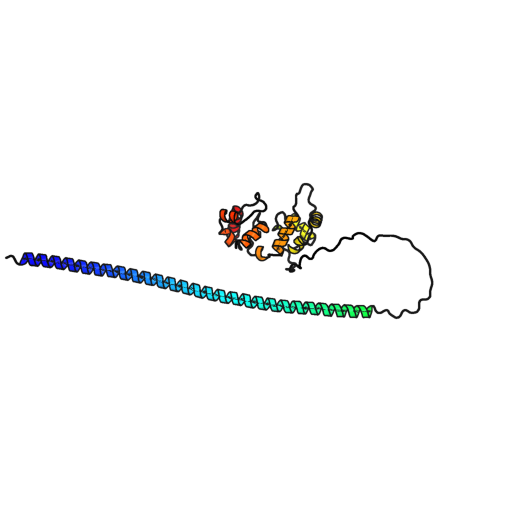placed relative to each other. Units are ångströms of expected positional error.

Q: What do the rendered images show?
A: Structure images are PyMOL renders from six orthogonal camera directions. Cartoon representation draws helices as coils and strands as arrows; sticks shows the backbone as bonds; surface shows the solvent-excluded envelope. Rainbow coloring maps sequence position to hue (blue→red, N→C); chain coloring assigns a distinct color per polypeptide.

Q: What are the backbone torsion angles?
A: φ (phi) and ψ (psi) are the two rotatable backbone dihedrals per residue: φ is the C(i-1)–N–Cα–C torsion, ψ is the N–Cα–C–N(i+1) torsion, both in degrees on (−180°, 180°]. α-helical residues cluster near (−60°, −45°); β-strand residues near (−120°, +130°). A Ramachandran plot is simply a scatter of (φ, ψ) for every residue.